Protein AF-A0A534XKY9-F1 (afdb_monomer)

Foldseek 3Di:
DDPVVVVVVVVVVVCVVVPPDPPCQWDDDPQKIKHWDKDWDWDWDDPDPVDIHTQWIKIKIKIKIKGFQAACQDGVNPDGRQWFHTKMKIWIKMKMFICCLVVQPLDQCQADVHQFDDQDPPRDTHGPQVVQCVVPHPPRDSCVRTSNVDDNVVSVVPRMDIDRQWTWMWTHTPPFQKIKIFFWAADDDDDDFPDPPPRPPFDFDCVPDDPVPQDDDGDCRSVGGHTDGDMDMDGDPDPPDDD

Secondary structure (DSSP, 8-state):
--HHHHHHHHHHHHHHHHS-----SEEEETTEEEEEEEEEEEEEEEEETTEEEEEEEEEEEEEEEEEEEEETTEETTTEE-TTEEEEEEEEEEEEEEETHHHH---------TTS--EE-GGG-EE-HHHHHHHHTGGG--GGGGSGGGS-HHHHHHHSEEEEEEEEEEEEEESSSSEEEEEEEE------BTTB-SS--SSPB---SS-GGGS-TTT--HHHHBPPEEEEEEEE----S---

Structure (mmCIF, N/CA/C/O backbone):
data_AF-A0A534XKY9-F1
#
_entry.id   AF-A0A534XKY9-F1
#
loop_
_atom_site.group_PDB
_atom_site.id
_atom_site.type_symbol
_atom_site.label_atom_id
_atom_site.label_alt_id
_atom_site.label_comp_id
_atom_site.label_asym_id
_atom_site.label_entity_id
_atom_site.label_seq_id
_atom_site.pdbx_PDB_ins_code
_atom_site.Cartn_x
_atom_site.Cartn_y
_atom_site.Cartn_z
_atom_site.occupancy
_atom_site.B_iso_or_equiv
_atom_site.auth_seq_id
_atom_site.auth_comp_id
_atom_site.auth_asym_id
_atom_site.auth_atom_id
_atom_site.pdbx_PDB_model_num
ATOM 1 N N . MET A 1 1 ? 45.951 28.833 5.055 1.00 56.47 1 MET A N 1
ATOM 2 C CA . MET A 1 1 ? 45.542 27.537 5.654 1.00 56.47 1 MET A CA 1
ATOM 3 C C . MET A 1 1 ? 46.419 26.448 5.060 1.00 56.47 1 MET A C 1
ATOM 5 O O . MET A 1 1 ? 46.537 26.429 3.845 1.00 56.47 1 MET A O 1
ATOM 9 N N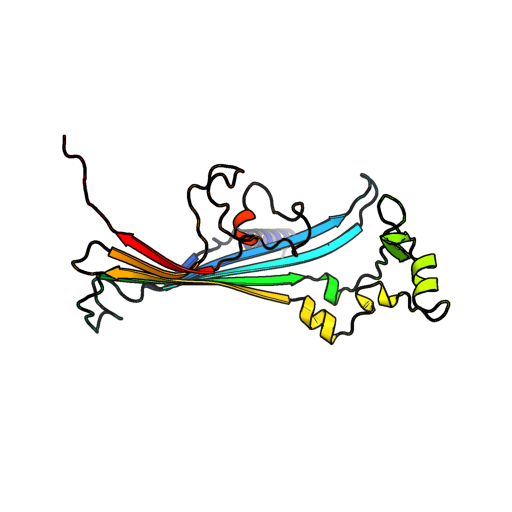 . SER A 1 2 ? 47.069 25.600 5.867 1.00 76.94 2 SER A N 1
ATOM 10 C CA . SER A 1 2 ? 47.914 24.527 5.320 1.00 76.94 2 SER A CA 1
ATOM 11 C C . SER A 1 2 ? 47.059 23.442 4.661 1.00 76.94 2 SER A C 1
ATOM 13 O O . SER A 1 2 ? 45.951 23.153 5.119 1.00 76.94 2 SER A O 1
ATOM 15 N N . GLU A 1 3 ? 47.580 22.829 3.601 1.00 79.69 3 GLU A N 1
ATOM 16 C CA . GLU A 1 3 ? 46.919 21.770 2.825 1.00 79.69 3 GLU A CA 1
ATOM 17 C C . GLU A 1 3 ? 46.420 20.614 3.714 1.00 79.69 3 GLU A C 1
ATOM 19 O O . GLU A 1 3 ? 45.362 20.032 3.486 1.00 79.69 3 GLU A O 1
ATOM 24 N N . HIS A 1 4 ? 47.137 20.347 4.807 1.00 77.94 4 HIS A N 1
ATOM 25 C CA . HIS A 1 4 ? 46.778 19.341 5.801 1.00 77.94 4 HIS A CA 1
ATOM 26 C C . HIS A 1 4 ? 45.493 19.689 6.574 1.00 77.94 4 HIS A C 1
ATOM 28 O O . HIS A 1 4 ? 44.645 18.828 6.798 1.00 77.94 4 HIS A O 1
ATOM 34 N N . ARG A 1 5 ? 45.290 20.969 6.918 1.00 76.38 5 ARG A N 1
ATOM 35 C CA . ARG A 1 5 ? 44.058 21.441 7.572 1.00 76.38 5 ARG A CA 1
ATOM 36 C C . ARG A 1 5 ? 42.861 21.420 6.621 1.00 76.38 5 ARG A C 1
ATOM 38 O O . ARG A 1 5 ? 41.755 21.132 7.062 1.00 76.38 5 ARG A O 1
ATOM 45 N N . ALA A 1 6 ? 43.082 21.676 5.330 1.00 78.38 6 ALA A N 1
ATOM 46 C CA . ALA A 1 6 ? 42.038 21.565 4.311 1.00 78.38 6 ALA A CA 1
ATOM 47 C C . ALA A 1 6 ? 41.597 20.105 4.110 1.00 78.38 6 ALA A C 1
ATOM 49 O O . ALA A 1 6 ? 40.402 19.823 4.116 1.00 78.38 6 ALA A O 1
ATOM 50 N N . LYS A 1 7 ? 42.548 19.162 4.031 1.00 80.38 7 LYS A N 1
ATOM 51 C CA . LYS A 1 7 ? 42.254 17.721 3.938 1.00 80.38 7 LYS A CA 1
ATOM 52 C C . LYS A 1 7 ? 41.496 17.211 5.164 1.00 80.38 7 LYS A C 1
ATOM 54 O O . LYS A 1 7 ? 40.508 16.508 4.999 1.00 80.38 7 LYS A O 1
ATOM 59 N N . LEU A 1 8 ? 41.893 17.617 6.372 1.00 81.31 8 LEU A N 1
ATOM 60 C CA . LEU A 1 8 ? 41.185 17.257 7.609 1.00 81.31 8 LEU A CA 1
ATOM 61 C C . LEU A 1 8 ? 39.772 17.852 7.681 1.00 81.31 8 LEU A C 1
ATOM 63 O O . LEU A 1 8 ? 38.855 17.171 8.130 1.00 81.31 8 LEU A O 1
ATOM 67 N N . ALA A 1 9 ? 39.570 19.084 7.207 1.00 80.94 9 ALA A N 1
ATOM 68 C CA . ALA A 1 9 ? 38.245 19.700 7.150 1.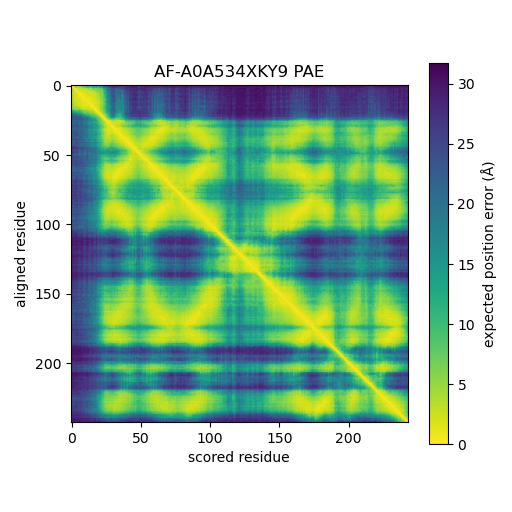00 80.94 9 ALA A CA 1
ATOM 69 C C . ALA A 1 9 ? 37.318 18.986 6.151 1.00 80.94 9 ALA A C 1
ATOM 71 O O . ALA A 1 9 ? 36.155 18.739 6.463 1.00 80.94 9 ALA A O 1
ATOM 72 N N . VAL A 1 10 ? 37.841 18.595 4.984 1.00 83.94 10 VAL A N 1
ATOM 73 C CA . VAL A 1 10 ? 37.102 17.798 3.991 1.00 83.94 10 VAL A CA 1
ATOM 74 C C . VAL A 1 10 ? 36.779 16.411 4.544 1.0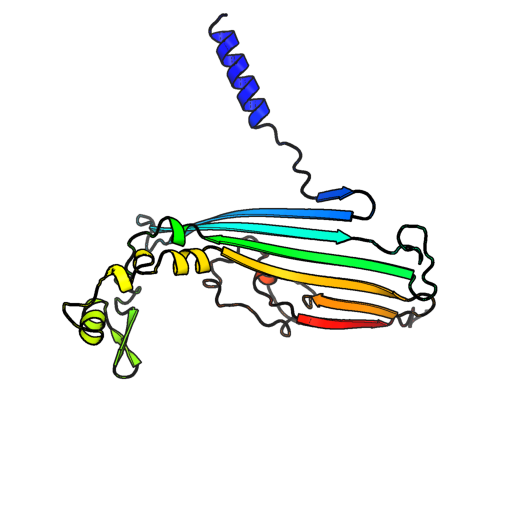0 83.94 10 VAL A C 1
ATOM 76 O O . VAL A 1 10 ? 35.638 15.970 4.440 1.00 83.94 10 VAL A O 1
ATOM 79 N N . LEU A 1 11 ? 37.737 15.748 5.199 1.00 82.31 11 LEU A N 1
ATOM 80 C CA . LEU A 1 11 ? 37.511 14.447 5.831 1.00 82.31 11 LEU A CA 1
ATOM 81 C C . LEU A 1 11 ? 36.456 14.539 6.943 1.00 82.31 11 LEU A C 1
ATOM 83 O O . LEU A 1 11 ? 35.572 13.694 7.022 1.00 82.31 11 LEU A O 1
ATOM 87 N N . GLY A 1 12 ? 36.506 15.594 7.761 1.00 80.69 12 GLY A N 1
ATOM 88 C CA . GLY A 1 12 ? 35.512 15.871 8.798 1.00 80.69 12 GLY A CA 1
ATOM 89 C C . GLY A 1 12 ? 34.118 16.136 8.225 1.00 80.69 12 GLY A C 1
ATOM 90 O O . GLY A 1 12 ? 33.138 15.605 8.741 1.00 80.69 12 GLY A O 1
ATOM 91 N N . ALA A 1 13 ? 34.016 16.887 7.125 1.00 77.31 13 ALA A N 1
ATOM 92 C CA . ALA A 1 13 ? 32.752 17.127 6.430 1.00 77.31 13 ALA A CA 1
ATOM 93 C C . ALA A 1 13 ? 32.181 15.844 5.801 1.00 77.31 13 ALA A C 1
ATOM 95 O O . ALA A 1 13 ? 30.980 15.597 5.898 1.00 77.31 13 ALA A O 1
ATOM 96 N N . ILE A 1 14 ? 33.037 15.000 5.216 1.00 78.56 14 ILE A N 1
ATOM 97 C CA . ILE A 1 14 ? 32.660 13.686 4.677 1.00 78.56 14 ILE A CA 1
ATOM 98 C C . ILE A 1 14 ? 32.181 12.763 5.802 1.00 78.56 14 ILE A C 1
ATOM 100 O O . ILE A 1 14 ? 31.130 12.146 5.670 1.00 78.56 14 ILE A O 1
ATOM 104 N N . LEU A 1 15 ? 32.888 12.712 6.933 1.00 74.31 15 LEU A N 1
ATOM 105 C CA . LEU A 1 15 ? 32.490 11.913 8.096 1.00 74.31 15 LEU A CA 1
ATOM 106 C C . LEU A 1 15 ? 31.184 12.412 8.729 1.00 74.31 15 LEU A C 1
ATOM 108 O O . LEU A 1 15 ? 30.386 11.596 9.168 1.00 74.31 15 LEU A O 1
ATOM 112 N N . LEU A 1 16 ? 30.917 13.721 8.729 1.00 71.94 16 LEU A N 1
ATOM 113 C CA . LEU A 1 16 ? 29.635 14.295 9.163 1.00 71.94 16 LEU A CA 1
ATOM 114 C C . LEU A 1 16 ? 28.489 14.018 8.177 1.00 71.94 16 LEU A C 1
ATOM 116 O O . LEU A 1 16 ? 27.344 13.874 8.603 1.00 71.94 16 LEU A O 1
ATOM 120 N N . ALA A 1 17 ? 28.777 13.934 6.876 1.00 66.44 17 ALA A N 1
ATOM 121 C CA . ALA A 1 17 ? 27.803 13.569 5.846 1.00 66.44 17 ALA A CA 1
ATOM 122 C C . ALA A 1 17 ? 27.509 12.057 5.816 1.00 66.44 17 ALA A C 1
ATOM 124 O O . ALA A 1 17 ? 26.390 11.662 5.497 1.00 66.44 17 ALA A O 1
ATOM 125 N N . LEU A 1 18 ? 28.498 11.230 6.170 1.00 64.25 18 LEU A N 1
ATOM 126 C CA . LEU A 1 18 ? 28.402 9.769 6.268 1.00 64.25 18 LEU A CA 1
ATOM 127 C C . LEU A 1 18 ? 28.018 9.277 7.668 1.00 64.25 18 LEU A C 1
ATOM 129 O O . LEU A 1 18 ? 27.734 8.091 7.834 1.00 64.25 18 LEU A O 1
ATOM 133 N N . ALA A 1 19 ? 28.006 10.155 8.676 1.00 56.44 19 ALA A N 1
ATOM 134 C CA . ALA A 1 19 ? 27.532 9.810 10.004 1.00 56.44 19 ALA A CA 1
ATOM 135 C C . ALA A 1 19 ? 26.083 9.319 9.879 1.00 56.44 19 ALA A C 1
ATOM 137 O O . ALA A 1 19 ? 25.249 10.041 9.319 1.00 56.44 19 ALA A O 1
ATOM 138 N N . PRO A 1 20 ? 25.755 8.113 10.377 1.00 50.28 20 PRO A N 1
ATOM 139 C CA . PRO A 1 20 ? 24.398 7.605 10.321 1.00 50.28 20 PRO A CA 1
ATOM 140 C C . PRO A 1 20 ? 23.507 8.563 11.109 1.00 50.28 20 PRO A C 1
ATOM 142 O O . PRO A 1 20 ? 23.498 8.577 12.340 1.00 50.28 20 PRO A O 1
ATOM 145 N N . ARG A 1 21 ? 22.759 9.410 10.396 1.00 53.94 21 ARG A N 1
ATOM 146 C CA . ARG A 1 21 ? 21.662 10.151 11.006 1.00 53.94 21 ARG A CA 1
ATOM 147 C C . ARG A 1 21 ? 20.703 9.094 11.513 1.00 53.94 21 ARG A C 1
ATOM 149 O O . ARG A 1 21 ? 20.307 8.227 10.738 1.00 53.94 21 ARG A O 1
ATOM 156 N N . ALA A 1 22 ? 20.354 9.153 12.796 1.00 48.75 22 ALA A N 1
ATOM 157 C CA . ALA A 1 22 ? 19.296 8.325 13.347 1.00 48.75 22 ALA A CA 1
ATOM 158 C C . ALA A 1 22 ? 18.038 8.568 12.506 1.00 48.75 22 ALA A C 1
ATOM 160 O O . ALA A 1 22 ? 17.350 9.578 12.670 1.00 48.75 22 ALA A O 1
ATOM 161 N N . ALA A 1 23 ? 17.790 7.685 11.542 1.00 52.66 23 ALA A N 1
ATOM 162 C CA . ALA A 1 23 ? 16.609 7.727 10.716 1.00 52.66 23 ALA A CA 1
ATOM 163 C C . ALA A 1 23 ? 15.452 7.425 11.662 1.00 52.66 23 ALA A C 1
ATOM 165 O O . ALA A 1 23 ? 15.226 6.280 12.050 1.00 52.66 23 ALA A O 1
ATOM 166 N N . ARG A 1 24 ? 14.750 8.470 12.106 1.00 57.28 24 ARG A N 1
ATOM 167 C CA . ARG A 1 24 ? 13.491 8.321 12.833 1.00 57.28 24 ARG A CA 1
ATOM 168 C C . ARG A 1 24 ? 12.447 7.856 11.821 1.00 57.28 24 ARG A C 1
ATOM 170 O O . ARG A 1 24 ? 11.652 8.651 11.337 1.00 57.28 24 ARG A O 1
ATOM 177 N N . ALA A 1 25 ? 12.504 6.571 11.473 1.00 66.44 25 ALA A N 1
ATOM 178 C CA . ALA A 1 25 ? 11.584 5.909 10.545 1.00 66.44 25 ALA A CA 1
ATOM 179 C C . ALA A 1 25 ? 10.121 5.989 11.022 1.00 66.44 25 ALA A C 1
ATOM 181 O O . ALA A 1 25 ? 9.195 5.875 10.224 1.00 66.44 25 ALA A O 1
ATOM 182 N N . THR A 1 26 ? 9.933 6.260 12.317 1.00 80.06 26 THR A N 1
ATOM 183 C CA . THR A 1 26 ? 8.644 6.511 12.950 1.00 80.06 26 THR A CA 1
ATOM 184 C C . THR A 1 26 ? 8.701 7.826 13.720 1.00 80.06 26 THR A C 1
ATOM 186 O O . THR A 1 26 ? 9.516 7.999 14.630 1.00 80.06 26 THR A O 1
ATOM 189 N N . GLN A 1 27 ? 7.816 8.754 13.370 1.00 86.25 27 GLN A N 1
ATOM 190 C CA . GLN A 1 27 ? 7.614 10.021 14.059 1.00 86.25 27 GLN A CA 1
ATOM 191 C C . GLN A 1 27 ? 6.301 9.954 14.835 1.00 86.25 27 GLN A C 1
ATOM 193 O O . GLN A 1 27 ? 5.249 9.678 14.265 1.00 86.25 27 GLN A O 1
ATOM 198 N N . LYS A 1 28 ? 6.357 10.191 16.147 1.00 88.44 28 LYS A N 1
ATOM 199 C CA . LYS A 1 28 ? 5.185 10.168 17.025 1.00 88.44 28 LYS A CA 1
ATOM 200 C C . LYS A 1 28 ? 4.903 11.569 17.556 1.00 88.44 28 LYS A C 1
ATOM 202 O O . LYS A 1 28 ? 5.778 12.197 18.148 1.00 88.44 28 LYS A O 1
ATOM 207 N N . PHE A 1 29 ? 3.671 12.023 17.372 1.00 89.88 29 PHE A N 1
ATOM 208 C CA . PHE A 1 29 ? 3.150 13.325 17.771 1.00 89.88 29 PHE A CA 1
ATOM 209 C C . PHE A 1 29 ? 1.900 13.111 18.634 1.00 89.88 29 PHE A C 1
ATOM 211 O O . PHE A 1 29 ? 0.766 13.214 18.168 1.00 89.88 29 PHE A O 1
ATOM 218 N N . GLY A 1 30 ? 2.104 12.742 19.901 1.00 87.56 30 GLY A N 1
ATOM 219 C CA . GLY A 1 30 ? 1.007 12.409 20.813 1.00 87.56 30 GLY A CA 1
ATOM 220 C C . GLY A 1 30 ? 0.203 11.191 20.322 1.00 87.56 30 GLY A C 1
ATOM 221 O O . GLY A 1 30 ? 0.790 10.108 20.238 1.00 87.56 30 GLY A O 1
ATOM 222 N N . PRO A 1 31 ? -1.105 11.337 20.015 1.00 90.88 31 PRO A N 1
ATOM 223 C CA . PRO A 1 31 ? -1.952 10.243 19.531 1.00 90.88 31 PRO A CA 1
ATOM 224 C C . PRO A 1 31 ? -1.721 9.893 18.054 1.00 90.88 31 PRO A C 1
ATOM 226 O O . PRO A 1 31 ? -2.281 8.912 17.574 1.00 90.88 31 PRO A O 1
ATOM 229 N N . ILE A 1 32 ? -0.948 10.702 17.323 1.00 93.44 32 ILE A N 1
ATOM 230 C CA . ILE A 1 32 ? -0.640 10.480 15.911 1.00 93.44 32 ILE A CA 1
ATOM 231 C C . ILE A 1 32 ? 0.752 9.867 15.786 1.00 93.44 32 ILE A C 1
ATOM 233 O O . ILE A 1 32 ? 1.712 10.337 16.398 1.00 93.44 32 ILE A O 1
ATOM 237 N N . GLN A 1 33 ? 0.879 8.853 14.945 1.00 94.56 33 GLN A N 1
ATOM 238 C CA . GLN A 1 33 ? 2.144 8.273 14.536 1.00 94.56 33 GLN A CA 1
ATOM 239 C C . GLN A 1 33 ? 2.205 8.216 13.008 1.00 94.56 33 GLN A C 1
ATOM 241 O O . GLN A 1 33 ? 1.292 7.727 12.353 1.00 94.56 33 GLN A O 1
ATOM 246 N N . LEU A 1 34 ? 3.299 8.725 12.453 1.00 93.69 34 LEU A N 1
ATOM 247 C CA . LEU A 1 34 ? 3.614 8.684 11.034 1.00 93.69 34 LEU A CA 1
ATOM 248 C C . LEU A 1 34 ? 4.865 7.830 10.849 1.00 93.69 34 LEU A C 1
ATOM 250 O O . LEU A 1 34 ? 5.912 8.125 11.429 1.00 93.69 34 LEU A O 1
ATOM 254 N N . SER A 1 35 ? 4.773 6.781 10.049 1.00 92.12 35 SER A N 1
ATOM 255 C CA . SER A 1 35 ? 5.903 5.927 9.699 1.00 92.12 35 SER A CA 1
ATOM 256 C C . SER A 1 35 ? 5.912 5.626 8.211 1.00 92.12 35 SER A C 1
ATOM 258 O O . SER A 1 35 ? 4.960 5.913 7.484 1.00 92.12 35 SER A O 1
ATOM 260 N N . GLY A 1 36 ? 7.017 5.075 7.733 1.00 88.94 36 GLY A N 1
ATOM 261 C CA . GLY A 1 36 ? 7.133 4.725 6.332 1.00 88.94 36 GLY A CA 1
ATOM 262 C C . GLY A 1 36 ? 8.525 4.274 5.947 1.00 88.94 36 GLY A C 1
ATOM 263 O O . GLY A 1 36 ? 9.448 4.254 6.764 1.00 88.94 36 GLY A O 1
ATOM 264 N N . ASN A 1 37 ? 8.670 3.931 4.675 1.00 87.50 37 ASN A N 1
ATOM 265 C CA . ASN A 1 37 ? 9.961 3.685 4.061 1.00 87.50 37 ASN A CA 1
ATOM 266 C C . ASN A 1 37 ? 9.973 4.200 2.619 1.00 87.50 37 ASN A C 1
ATOM 268 O O . ASN A 1 37 ? 8.932 4.412 1.996 1.00 87.50 37 ASN A O 1
ATOM 272 N N . LEU A 1 38 ? 11.182 4.415 2.114 1.00 87.94 38 LEU A N 1
ATOM 273 C CA . LEU A 1 38 ? 11.441 4.662 0.707 1.00 87.94 38 LEU A CA 1
ATOM 274 C C . LEU A 1 38 ? 12.402 3.577 0.240 1.00 87.94 38 LEU A C 1
ATOM 276 O O . LEU A 1 38 ? 13.460 3.384 0.839 1.00 87.94 38 LEU A O 1
ATOM 280 N N . GLN A 1 39 ? 12.020 2.865 -0.806 1.00 84.62 39 GLN A N 1
ATOM 281 C CA . GLN A 1 39 ? 12.816 1.817 -1.421 1.00 84.62 39 GLN A CA 1
ATOM 282 C C . GLN A 1 39 ? 13.137 2.227 -2.851 1.00 84.62 39 GLN A C 1
ATOM 284 O O . GLN A 1 39 ? 12.283 2.767 -3.552 1.00 84.62 39 GLN A O 1
ATOM 289 N N . THR A 1 40 ? 14.366 1.967 -3.283 1.00 85.19 40 THR A N 1
ATOM 290 C CA . THR A 1 40 ? 14.784 2.150 -4.671 1.00 85.19 40 THR A CA 1
ATOM 291 C C . THR A 1 40 ? 15.392 0.848 -5.167 1.00 85.19 40 THR A C 1
ATOM 293 O O . THR A 1 40 ? 16.211 0.236 -4.479 1.00 85.19 40 THR A O 1
ATOM 296 N N . ALA A 1 41 ? 14.963 0.404 -6.339 1.00 83.06 41 ALA A N 1
ATOM 297 C CA . ALA A 1 41 ? 15.405 -0.830 -6.961 1.00 83.06 41 ALA A CA 1
ATOM 298 C C . ALA A 1 41 ? 15.877 -0.531 -8.381 1.00 83.06 41 ALA A C 1
ATOM 300 O O . ALA A 1 41 ? 15.183 0.129 -9.149 1.00 83.06 41 ALA A O 1
ATOM 301 N N . ASN A 1 42 ? 17.061 -1.028 -8.736 1.00 83.12 42 ASN A N 1
ATOM 302 C CA . ASN A 1 42 ? 17.531 -1.046 -10.116 1.00 83.12 42 ASN A CA 1
ATOM 303 C C . ASN A 1 42 ? 17.347 -2.457 -10.652 1.00 83.12 42 ASN A C 1
ATOM 305 O O . ASN A 1 42 ? 17.903 -3.403 -10.099 1.00 83.12 42 ASN A O 1
ATOM 309 N N . ILE A 1 43 ? 16.562 -2.583 -11.713 1.00 77.62 43 ILE A N 1
ATOM 310 C CA . ILE A 1 43 ? 16.246 -3.865 -12.324 1.00 77.62 43 ILE A CA 1
ATOM 311 C C . ILE A 1 43 ? 17.078 -3.989 -13.592 1.00 77.62 43 ILE A C 1
ATOM 313 O O . ILE A 1 43 ? 17.000 -3.151 -14.493 1.00 77.62 43 ILE A O 1
ATOM 317 N N . VAL A 1 44 ? 17.881 -5.046 -13.642 1.00 76.00 44 VAL A N 1
ATOM 318 C CA . VAL A 1 44 ? 18.740 -5.391 -14.772 1.00 76.00 44 VAL A CA 1
ATOM 319 C C . VAL A 1 44 ? 18.411 -6.822 -15.180 1.00 76.00 44 VAL A C 1
ATOM 321 O O . VAL A 1 44 ? 18.337 -7.710 -14.333 1.00 76.00 44 VAL A O 1
ATOM 324 N N . ARG A 1 45 ? 18.194 -7.049 -16.472 1.00 74.19 45 ARG A N 1
ATOM 325 C CA . ARG A 1 45 ? 18.039 -8.370 -17.079 1.00 74.19 45 ARG A CA 1
ATOM 326 C C . ARG A 1 45 ? 19.366 -8.806 -17.674 1.00 74.19 45 ARG A C 1
ATOM 328 O O . ARG A 1 45 ? 20.094 -7.997 -18.229 1.00 74.19 45 ARG A O 1
ATOM 335 N N . THR A 1 46 ? 19.673 -10.087 -17.579 1.00 68.69 46 THR A N 1
ATOM 336 C CA . THR A 1 46 ? 20.908 -10.648 -18.118 1.00 68.69 46 THR A CA 1
ATOM 337 C C . THR A 1 46 ? 20.624 -12.058 -18.637 1.00 68.69 46 THR A C 1
ATOM 339 O O . THR A 1 46 ? 20.062 -12.860 -17.887 1.00 68.69 46 THR A O 1
ATOM 342 N N . PRO A 1 47 ? 20.907 -12.365 -19.917 1.00 65.75 47 PRO A N 1
ATOM 343 C CA . PRO A 1 47 ? 20.859 -13.740 -20.401 1.00 65.75 47 PRO A CA 1
ATOM 344 C C . PRO A 1 47 ? 22.118 -14.540 -20.018 1.00 65.75 47 PRO A C 1
ATOM 346 O O . PRO A 1 47 ? 22.032 -15.760 -19.898 1.00 65.75 47 PRO A O 1
ATOM 349 N N . ASP A 1 48 ? 23.262 -13.881 -19.789 1.00 71.31 48 ASP A N 1
ATOM 350 C CA . ASP A 1 48 ? 24.519 -14.500 -19.352 1.00 71.31 48 ASP A CA 1
ATOM 351 C C . ASP A 1 48 ? 25.409 -13.527 -18.552 1.00 71.31 48 ASP A C 1
ATOM 353 O O . ASP A 1 48 ? 25.243 -12.313 -18.613 1.00 71.31 48 ASP A O 1
ATOM 357 N N . GLN A 1 49 ? 26.416 -14.046 -17.843 1.00 73.25 49 GLN A N 1
ATOM 358 C CA . GLN A 1 49 ? 27.283 -13.272 -16.939 1.00 73.25 49 GLN A CA 1
ATOM 359 C C . GLN A 1 49 ? 27.977 -12.048 -17.575 1.00 73.25 49 GLN A C 1
ATOM 361 O O . GLN A 1 49 ? 28.420 -11.161 -16.841 1.00 73.25 49 GLN A O 1
ATOM 366 N N . ASN A 1 50 ? 28.090 -11.982 -18.902 1.00 75.62 50 ASN A N 1
ATOM 367 C CA . ASN A 1 50 ? 28.763 -10.903 -19.623 1.00 75.62 50 ASN A CA 1
ATOM 368 C C . ASN A 1 50 ? 27.789 -9.904 -20.261 1.00 75.62 50 ASN A C 1
ATOM 370 O O . ASN A 1 50 ? 28.221 -8.851 -20.732 1.00 75.62 50 ASN A O 1
ATOM 374 N N . THR A 1 51 ? 26.493 -10.205 -20.285 1.00 67.00 51 THR A N 1
ATOM 375 C CA . THR A 1 51 ? 25.475 -9.380 -20.934 1.00 67.00 51 THR A CA 1
ATOM 376 C C . THR A 1 51 ? 24.471 -8.873 -19.906 1.00 67.00 51 THR A C 1
ATOM 378 O O . THR A 1 51 ? 23.780 -9.637 -19.243 1.00 67.00 51 THR A O 1
ATOM 381 N N . TYR A 1 52 ? 24.373 -7.551 -19.772 1.00 67.75 52 TYR A N 1
ATOM 382 C CA . TYR A 1 52 ? 23.451 -6.896 -18.847 1.00 67.75 52 TYR A CA 1
ATOM 383 C C . TYR A 1 52 ? 22.634 -5.852 -19.594 1.00 67.75 52 TYR A C 1
ATOM 385 O O . TYR A 1 52 ? 23.164 -5.050 -20.360 1.00 67.75 52 TYR A O 1
ATOM 393 N N . GLU A 1 53 ? 21.340 -5.840 -19.330 1.00 70.06 53 GLU A N 1
ATOM 394 C CA . GLU A 1 53 ? 20.370 -4.923 -19.897 1.00 70.06 53 GLU A CA 1
ATOM 395 C C . GLU A 1 53 ? 19.628 -4.240 -18.757 1.00 70.06 53 GLU A C 1
ATOM 397 O O . GLU A 1 53 ? 18.903 -4.866 -17.986 1.00 70.06 53 GLU A O 1
ATOM 402 N N . TYR A 1 54 ? 19.813 -2.934 -18.630 1.00 75.06 54 TYR A N 1
ATOM 403 C CA . TYR A 1 54 ? 19.066 -2.156 -17.657 1.00 75.06 54 TYR A CA 1
ATOM 404 C C . TYR A 1 54 ? 17.602 -2.034 -18.088 1.00 75.06 54 TYR A C 1
ATOM 406 O O . TYR A 1 54 ? 17.322 -1.540 -19.178 1.00 75.06 54 TYR A O 1
ATOM 414 N N . ILE A 1 55 ? 16.675 -2.450 -17.226 1.00 74.25 55 ILE A N 1
ATOM 415 C CA . ILE A 1 55 ? 15.236 -2.378 -17.491 1.00 74.25 55 ILE A CA 1
ATOM 416 C C . ILE A 1 55 ? 14.679 -1.062 -16.952 1.00 74.25 55 ILE A C 1
ATOM 418 O O . ILE A 1 55 ? 14.108 -0.272 -17.703 1.00 74.25 55 ILE A O 1
ATOM 422 N N . MET A 1 56 ? 14.810 -0.838 -15.641 1.00 78.25 56 MET A N 1
ATOM 423 C CA . MET A 1 56 ? 14.198 0.307 -14.966 1.00 78.25 56 MET A CA 1
ATOM 424 C C . MET A 1 56 ? 14.813 0.587 -13.592 1.00 78.25 56 MET A C 1
ATOM 426 O O . MET A 1 56 ? 15.390 -0.298 -12.958 1.00 78.25 56 MET A O 1
ATOM 430 N N . ASN A 1 57 ? 14.621 1.813 -13.103 1.00 87.00 57 ASN A N 1
ATOM 431 C CA . ASN A 1 57 ? 14.738 2.154 -11.689 1.00 87.00 57 ASN A CA 1
ATOM 432 C C . ASN A 1 57 ? 13.325 2.379 -11.148 1.00 87.00 57 ASN A C 1
ATOM 434 O O . ASN A 1 57 ? 12.597 3.242 -11.642 1.00 87.00 57 ASN A O 1
ATOM 438 N N . ARG A 1 58 ? 12.953 1.589 -10.144 1.00 85.00 58 ARG A N 1
ATOM 439 C CA . ARG A 1 58 ? 11.673 1.685 -9.450 1.00 85.00 58 ARG A CA 1
ATOM 440 C C . ARG A 1 58 ? 11.890 2.300 -8.082 1.00 85.00 58 ARG A C 1
ATOM 442 O O . ARG A 1 58 ? 12.770 1.873 -7.339 1.00 85.00 58 ARG A O 1
ATOM 449 N N . ASN A 1 59 ? 11.057 3.269 -7.735 1.00 89.00 59 ASN A N 1
ATOM 450 C CA . ASN A 1 59 ? 11.029 3.872 -6.410 1.00 89.00 59 ASN A CA 1
ATOM 451 C C . ASN A 1 59 ? 9.670 3.609 -5.777 1.00 89.00 59 ASN A C 1
ATOM 453 O O . ASN A 1 59 ? 8.643 3.899 -6.383 1.00 89.00 59 ASN A O 1
ATOM 457 N N . ILE A 1 60 ? 9.666 3.067 -4.565 1.00 86.81 60 ILE A N 1
ATOM 458 C CA . ILE A 1 60 ? 8.456 2.731 -3.818 1.00 86.81 60 ILE A CA 1
ATOM 459 C C . ILE A 1 60 ? 8.481 3.506 -2.510 1.00 86.81 60 ILE A C 1
ATOM 461 O O . ILE A 1 60 ? 9.406 3.367 -1.713 1.00 86.81 60 ILE A O 1
ATOM 465 N N . ALA A 1 61 ? 7.453 4.310 -2.284 1.00 91.06 61 ALA A N 1
ATOM 466 C CA . ALA A 1 61 ? 7.218 5.005 -1.034 1.00 91.06 61 ALA A CA 1
ATOM 467 C C . ALA A 1 61 ? 6.050 4.345 -0.302 1.00 91.06 61 ALA A C 1
ATOM 469 O O . ALA A 1 61 ? 4.938 4.283 -0.828 1.00 91.06 61 ALA A O 1
ATOM 470 N N . HIS A 1 62 ? 6.287 3.904 0.928 1.00 90.75 62 HIS A N 1
ATOM 471 C CA . HIS A 1 62 ? 5.231 3.500 1.847 1.00 90.75 62 HIS A CA 1
ATOM 472 C C . HIS A 1 62 ? 5.058 4.564 2.916 1.00 90.75 62 HIS A C 1
ATOM 474 O O . HIS A 1 62 ? 6.028 4.974 3.553 1.00 90.75 62 HIS A O 1
ATOM 480 N N . ILE A 1 63 ? 3.815 4.976 3.139 1.00 93.75 63 ILE A N 1
ATOM 481 C CA . ILE A 1 63 ? 3.448 5.921 4.190 1.00 93.75 63 ILE A CA 1
ATOM 482 C C . ILE A 1 63 ? 2.336 5.293 5.016 1.00 93.75 63 ILE A C 1
ATOM 484 O O . ILE A 1 63 ? 1.339 4.823 4.471 1.00 93.75 63 ILE A O 1
ATOM 488 N N . GLN A 1 64 ? 2.501 5.303 6.330 1.00 94.62 64 GLN A N 1
ATOM 489 C CA . GLN A 1 64 ? 1.522 4.820 7.285 1.00 94.62 64 GLN A CA 1
ATOM 490 C C . GLN A 1 64 ? 1.228 5.900 8.320 1.00 94.62 64 GLN A C 1
ATOM 492 O O . GLN A 1 64 ? 2.131 6.435 8.960 1.00 94.62 64 GLN A O 1
ATOM 497 N N . LEU A 1 65 ? -0.055 6.193 8.484 1.00 96.38 65 LEU A N 1
ATOM 498 C CA . LEU A 1 65 ? -0.600 7.049 9.519 1.00 96.38 65 LEU A CA 1
ATOM 499 C C . LEU A 1 65 ? -1.409 6.188 10.484 1.00 96.38 65 LEU A C 1
ATOM 501 O O . LEU A 1 65 ? -2.372 5.533 10.092 1.00 96.38 65 LEU A O 1
ATOM 505 N N . ASP A 1 66 ? -1.038 6.256 11.748 1.00 96.00 66 ASP A N 1
ATOM 506 C CA . ASP A 1 66 ? -1.766 5.690 12.868 1.00 96.00 66 ASP A CA 1
ATOM 507 C C . ASP A 1 66 ? -2.290 6.830 13.738 1.00 96.00 66 ASP A C 1
ATOM 509 O O . ASP A 1 66 ? -1.538 7.737 14.099 1.00 96.00 66 ASP A O 1
ATOM 513 N N . TYR A 1 67 ? -3.574 6.796 14.079 1.00 95.56 67 TYR A N 1
ATOM 514 C CA . TYR A 1 67 ? -4.196 7.827 14.896 1.00 95.56 67 TYR A CA 1
ATOM 515 C C . TYR A 1 67 ? -5.123 7.230 15.957 1.00 95.56 67 TYR A C 1
ATOM 517 O O . TYR A 1 67 ? -6.235 6.784 15.671 1.00 95.56 67 TYR A O 1
ATOM 525 N N . ASP A 1 68 ? -4.677 7.282 17.210 1.00 94.25 68 ASP A N 1
ATOM 526 C CA . ASP A 1 68 ? -5.451 6.879 18.384 1.00 94.25 68 ASP A CA 1
ATOM 527 C C . ASP A 1 68 ? -6.380 8.031 18.819 1.00 94.25 68 ASP A C 1
ATOM 529 O O . ASP A 1 68 ? -6.155 8.702 19.831 1.00 94.25 68 ASP A O 1
ATOM 533 N N . TRP A 1 69 ? -7.399 8.306 18.004 1.00 92.00 69 TRP A N 1
ATOM 534 C CA . TRP A 1 69 ? -8.311 9.450 18.151 1.00 92.00 69 TRP A CA 1
ATOM 535 C C . TRP A 1 69 ? -9.282 9.366 19.338 1.00 92.00 69 TRP A C 1
ATOM 537 O O . TRP A 1 69 ? -9.768 10.402 19.804 1.00 92.00 69 TRP A O 1
ATOM 547 N N . LEU A 1 70 ? -9.536 8.159 19.853 1.00 92.31 70 LEU A N 1
ATOM 548 C CA . LEU A 1 70 ? -10.402 7.913 21.002 1.00 92.31 70 LEU A CA 1
ATOM 549 C C . LEU A 1 70 ? -9.715 6.969 21.989 1.00 92.31 70 LEU A C 1
ATOM 551 O O . LEU A 1 70 ? -9.411 5.824 21.650 1.00 92.31 70 LEU A O 1
ATOM 555 N N . GLN A 1 71 ? -9.519 7.426 23.224 1.00 90.12 71 GLN A N 1
ATOM 556 C CA . GLN A 1 71 ? -8.878 6.642 24.281 1.00 90.12 71 GLN A CA 1
ATOM 557 C C . GLN A 1 71 ? -9.681 6.753 25.575 1.00 90.12 71 GLN A C 1
ATOM 559 O O . GLN A 1 71 ? -10.089 7.846 25.968 1.00 90.12 71 GLN A O 1
ATOM 564 N N . SER A 1 72 ? -9.917 5.620 26.235 1.00 87.19 72 SER A N 1
ATOM 565 C CA . SER A 1 72 ? -10.694 5.537 27.480 1.00 87.19 72 SER A CA 1
ATOM 566 C C . SER A 1 72 ? -12.105 6.142 27.369 1.00 87.19 72 SER A C 1
ATOM 568 O O . SER A 1 72 ? -12.631 6.699 28.333 1.00 87.19 72 SER A O 1
ATOM 570 N N . GLY A 1 73 ? -12.710 6.063 26.181 1.00 84.94 73 GLY A N 1
ATOM 571 C CA . GLY A 1 73 ? -13.987 6.672 25.798 1.00 84.94 73 GLY A CA 1
ATOM 572 C C . GLY A 1 73 ? -13.947 8.166 25.529 1.00 84.94 73 GLY A C 1
ATOM 573 O O . GLY A 1 73 ? -14.971 8.735 25.180 1.00 84.94 73 GLY A O 1
ATOM 574 N N . LYS A 1 74 ? -12.788 8.820 25.626 1.00 87.25 74 LYS A N 1
ATOM 575 C CA . LYS A 1 74 ? -12.679 10.264 25.418 1.00 87.25 74 LYS A CA 1
ATOM 576 C C . LYS A 1 74 ? -12.145 10.593 24.035 1.00 87.25 74 LYS A C 1
ATOM 578 O O . LYS A 1 74 ? -11.046 10.188 23.658 1.00 87.25 74 LYS A O 1
ATOM 583 N N . PHE A 1 75 ? -12.902 11.397 23.301 1.00 86.50 75 PHE A N 1
ATOM 584 C CA . PHE A 1 75 ? -12.507 11.975 22.022 1.00 86.50 75 PHE A CA 1
ATOM 585 C C . PHE A 1 75 ? -11.859 13.334 22.267 1.00 86.50 75 PHE A C 1
ATOM 587 O O . PHE A 1 75 ? -12.444 14.198 22.931 1.00 86.50 75 PHE A O 1
ATOM 594 N N . TYR A 1 76 ? -10.626 13.509 21.779 1.00 84.38 76 TYR A N 1
ATOM 595 C CA . TYR A 1 76 ? -9.800 14.702 22.030 1.00 84.38 76 TYR A CA 1
ATOM 596 C C . TYR A 1 76 ? -9.714 15.108 23.514 1.00 84.38 76 TYR A C 1
ATOM 598 O O . TYR A 1 76 ? -9.594 16.291 23.834 1.00 84.38 76 TYR A O 1
ATOM 606 N N . ASN A 1 77 ? -9.810 14.143 24.436 1.00 81.94 77 ASN A N 1
ATOM 607 C CA . ASN A 1 77 ? -9.883 14.376 25.884 1.00 81.94 77 ASN A CA 1
ATOM 608 C C . ASN A 1 77 ? -11.032 15.298 26.345 1.00 81.94 77 ASN A C 1
ATOM 610 O O . ASN A 1 77 ? -11.000 15.781 27.476 1.00 81.94 77 ASN A O 1
ATOM 614 N N . LYS A 1 78 ? -12.043 15.545 25.501 1.00 87.06 78 LYS A N 1
ATOM 615 C CA . LYS A 1 78 ? -13.139 16.491 25.774 1.00 87.06 78 LYS A CA 1
ATOM 616 C C . LYS A 1 78 ? -14.518 15.848 25.746 1.00 87.06 78 LYS A C 1
ATOM 618 O O . LYS A 1 78 ? -15.327 16.142 26.616 1.00 87.06 78 LYS A O 1
ATOM 623 N N . TYR A 1 79 ? -14.784 14.995 24.763 1.00 88.81 79 TYR A N 1
ATOM 624 C CA . TYR A 1 79 ? -16.111 14.413 24.564 1.00 88.81 79 TYR A CA 1
ATOM 625 C C . TYR A 1 79 ? -16.106 12.956 25.003 1.00 88.81 79 TYR A C 1
ATOM 627 O O . TYR A 1 79 ? -15.278 12.187 24.524 1.00 88.81 79 TYR A O 1
ATOM 635 N N . ASP A 1 80 ? -17.004 12.587 25.912 1.00 91.38 80 ASP A N 1
ATOM 636 C CA . ASP A 1 80 ? -17.150 11.206 26.370 1.00 91.38 80 ASP A CA 1
ATOM 637 C C 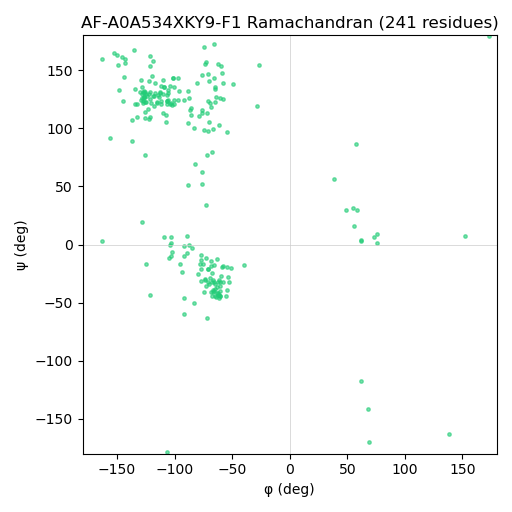. ASP A 1 80 ? -18.110 10.441 25.453 1.00 91.38 80 ASP A C 1
ATOM 639 O O . ASP A 1 80 ? -19.234 10.879 25.200 1.00 91.38 80 ASP A O 1
ATOM 643 N N . ILE A 1 81 ? -17.651 9.309 24.930 1.00 90.69 81 ILE A N 1
ATOM 644 C CA . ILE A 1 81 ? -18.422 8.389 24.102 1.00 90.69 81 ILE A CA 1
ATOM 645 C C . ILE A 1 81 ? -18.705 7.148 24.954 1.00 90.69 81 ILE A C 1
ATOM 647 O O . ILE A 1 81 ? -17.816 6.318 25.163 1.00 90.69 81 ILE A O 1
ATOM 651 N N . PRO A 1 82 ? -19.945 6.973 25.438 1.00 87.62 82 PRO A N 1
ATOM 652 C CA . PRO A 1 82 ? -20.229 6.010 26.498 1.00 87.62 82 PRO A CA 1
ATOM 653 C C . PRO A 1 82 ? -20.127 4.547 26.047 1.00 87.62 82 PRO A C 1
ATOM 655 O O . PRO A 1 82 ? -19.931 3.665 26.876 1.00 87.62 82 PRO A O 1
ATOM 658 N N . PHE A 1 83 ? -20.235 4.267 24.746 1.00 90.69 83 PHE A N 1
ATOM 659 C CA . PHE A 1 83 ? -20.275 2.904 24.203 1.00 90.69 83 PHE A CA 1
ATOM 660 C C . PHE A 1 83 ? -18.955 2.433 23.573 1.00 90.69 83 PHE A C 1
ATOM 662 O O . PHE A 1 83 ? -18.841 1.261 23.219 1.00 90.69 83 PHE A O 1
ATOM 669 N N . ILE A 1 84 ? -17.947 3.302 23.447 1.00 92.06 84 ILE A N 1
ATOM 670 C CA . ILE A 1 84 ? -16.635 2.944 22.891 1.00 92.06 84 ILE A CA 1
ATOM 671 C C . ILE A 1 84 ? -15.573 3.128 23.977 1.00 92.06 84 ILE A C 1
ATOM 673 O O . ILE A 1 84 ? -15.519 4.163 24.633 1.00 92.06 84 ILE A O 1
ATOM 677 N N . ASP A 1 85 ? -14.733 2.118 24.179 1.00 93.06 85 ASP A N 1
ATOM 678 C CA . ASP A 1 85 ? -13.582 2.169 25.086 1.00 93.06 85 ASP A CA 1
ATOM 679 C C . ASP A 1 85 ? -12.381 2.822 24.391 1.00 93.06 85 ASP A C 1
ATOM 681 O O . ASP A 1 85 ? -11.796 3.789 24.877 1.00 93.06 85 ASP A O 1
ATOM 685 N N . SER A 1 86 ? -12.048 2.355 23.191 1.00 93.56 86 SER A N 1
ATOM 686 C CA . SER A 1 86 ? -10.986 2.941 22.381 1.00 93.56 86 SER A CA 1
ATOM 687 C C . SER A 1 86 ? -11.273 2.792 20.899 1.00 93.56 86 SER A C 1
ATOM 689 O O . SER A 1 86 ? -11.999 1.894 20.462 1.00 93.56 86 SER A O 1
ATOM 691 N N . SER A 1 87 ? -10.699 3.691 20.110 1.00 94.81 87 SER A N 1
ATOM 692 C CA . SER A 1 87 ? -10.669 3.533 18.669 1.00 94.81 87 SER A CA 1
ATOM 693 C C . SER A 1 87 ? -9.367 4.064 18.090 1.00 94.81 87 SER A C 1
ATOM 695 O O . SER A 1 87 ? -8.817 5.058 18.569 1.00 94.81 87 SER A O 1
ATOM 697 N N . ARG A 1 88 ? -8.883 3.384 17.053 1.00 95.62 88 ARG A N 1
ATOM 698 C CA . ARG A 1 88 ? -7.673 3.722 16.309 1.00 95.62 88 ARG A CA 1
ATOM 699 C C . ARG A 1 88 ? -7.979 3.723 14.825 1.00 95.62 88 ARG A C 1
ATOM 701 O O . ARG A 1 88 ? -8.537 2.757 14.314 1.00 95.62 88 ARG A O 1
ATOM 708 N N . LEU A 1 89 ? -7.566 4.776 14.138 1.00 95.69 89 LEU A N 1
ATOM 709 C CA . LEU A 1 89 ? -7.583 4.866 12.686 1.00 95.69 89 LEU A CA 1
ATOM 710 C C . LEU A 1 89 ? -6.202 4.492 12.139 1.00 95.69 89 LEU A C 1
ATOM 712 O O . LEU A 1 89 ? -5.195 5.014 12.613 1.00 95.69 89 LEU A O 1
ATOM 716 N N . LEU A 1 90 ? -6.163 3.627 11.129 1.00 96.06 90 LEU A N 1
ATOM 717 C CA . LEU A 1 90 ? -4.959 3.315 10.365 1.00 96.06 90 LEU A CA 1
ATOM 718 C C . LEU A 1 90 ? -5.188 3.635 8.891 1.00 96.06 90 LEU A C 1
ATOM 720 O O . LEU A 1 90 ? -6.181 3.207 8.301 1.00 96.06 90 LEU A O 1
ATOM 724 N N . ILE A 1 91 ? -4.241 4.354 8.293 1.00 96.75 91 ILE A N 1
ATOM 725 C CA . ILE A 1 91 ? -4.166 4.612 6.855 1.00 96.75 91 ILE A CA 1
ATOM 726 C C . ILE A 1 91 ? -2.778 4.208 6.368 1.00 96.75 91 ILE A C 1
ATOM 728 O O . ILE A 1 91 ? -1.773 4.687 6.882 1.00 96.75 91 ILE A O 1
ATOM 732 N N . LYS A 1 92 ? -2.717 3.364 5.344 1.00 94.62 92 LYS A N 1
ATOM 733 C CA . LYS A 1 92 ? -1.489 2.931 4.681 1.00 94.62 92 LYS A CA 1
ATOM 734 C C . LYS A 1 92 ? -1.599 3.215 3.195 1.00 94.62 92 LYS A C 1
ATOM 736 O O . LYS A 1 92 ? -2.505 2.730 2.515 1.00 94.62 92 LYS A O 1
ATOM 741 N N . TRP A 1 93 ? -0.651 3.979 2.690 1.00 94.69 93 TRP A N 1
ATOM 742 C CA . TRP A 1 93 ? -0.549 4.373 1.298 1.00 94.69 93 TRP A CA 1
ATOM 743 C C . TRP A 1 93 ? 0.764 3.873 0.702 1.00 94.69 93 TRP A C 1
ATOM 745 O O . TRP A 1 93 ? 1.791 3.821 1.383 1.00 94.69 93 TRP A O 1
ATOM 755 N N . ARG A 1 94 ? 0.710 3.505 -0.577 1.00 91.00 94 ARG A N 1
ATOM 756 C CA . ARG A 1 94 ? 1.871 3.141 -1.384 1.00 91.00 94 ARG A CA 1
ATOM 757 C C . ARG A 1 94 ? 1.876 3.970 -2.660 1.00 91.00 94 ARG A C 1
ATOM 759 O O . ARG A 1 94 ? 0.900 3.936 -3.406 1.00 91.00 94 ARG A O 1
ATOM 766 N N . GLY A 1 95 ? 2.983 4.649 -2.916 1.00 91.00 95 GLY A N 1
ATOM 767 C CA . GLY A 1 95 ? 3.279 5.279 -4.196 1.00 91.00 95 GLY A CA 1
ATOM 768 C C . GLY A 1 95 ? 4.440 4.566 -4.868 1.00 91.00 95 GLY A C 1
ATOM 769 O O . GLY A 1 95 ? 5.431 4.252 -4.213 1.00 91.00 95 GLY A O 1
ATOM 770 N N . VAL A 1 96 ? 4.325 4.318 -6.163 1.00 88.31 96 VAL A N 1
ATOM 771 C CA . VAL A 1 96 ? 5.385 3.749 -6.994 1.00 88.31 96 VAL A CA 1
ATOM 772 C C . VAL A 1 96 ? 5.678 4.698 -8.135 1.00 88.31 96 VAL A C 1
ATOM 774 O O . VAL A 1 96 ? 4.766 5.300 -8.699 1.00 88.31 96 VAL A O 1
ATOM 777 N N . TYR A 1 97 ? 6.957 4.822 -8.458 1.00 90.62 97 TYR A N 1
ATOM 778 C CA . TYR A 1 97 ? 7.453 5.549 -9.609 1.00 90.62 97 TYR A CA 1
ATOM 779 C C . TYR A 1 97 ? 8.417 4.676 -10.410 1.00 90.62 97 TYR A C 1
ATOM 781 O O . TYR A 1 97 ? 9.432 4.227 -9.870 1.00 90.62 97 TYR A O 1
ATOM 789 N N . ASP A 1 98 ? 8.122 4.509 -11.698 1.00 87.44 98 ASP A N 1
ATOM 790 C CA . ASP A 1 98 ? 8.924 3.730 -12.639 1.00 87.44 98 ASP A CA 1
ATOM 791 C C . ASP A 1 98 ? 9.616 4.642 -13.661 1.00 87.44 98 ASP A C 1
ATOM 793 O O . ASP A 1 98 ? 8.982 5.233 -14.541 1.00 87.44 98 ASP A O 1
ATOM 797 N N . SER A 1 99 ? 10.949 4.713 -13.596 1.00 86.94 99 SER A N 1
ATOM 798 C CA . SER A 1 99 ? 11.755 5.610 -14.442 1.00 86.94 99 SER A CA 1
ATOM 799 C C . SER A 1 99 ? 11.766 5.238 -15.931 1.00 86.94 99 SER A C 1
ATOM 801 O O . SER A 1 99 ? 12.166 6.047 -16.775 1.00 86.94 99 SER A O 1
ATOM 803 N N . ILE A 1 100 ? 11.323 4.026 -16.286 1.00 84.06 100 ILE A N 1
ATOM 804 C CA . ILE A 1 100 ? 11.282 3.534 -17.673 1.00 84.06 100 ILE A CA 1
ATOM 805 C C . ILE A 1 100 ? 10.378 4.391 -18.569 1.00 84.06 100 ILE A C 1
ATOM 807 O O . ILE A 1 100 ? 10.654 4.567 -19.756 1.00 84.06 100 ILE A O 1
ATOM 811 N N . TYR A 1 101 ? 9.328 4.985 -18.000 1.00 85.56 101 TYR A N 1
ATOM 812 C CA . TYR A 1 101 ? 8.378 5.822 -18.732 1.00 85.56 101 TYR A CA 1
ATOM 813 C C . TYR A 1 101 ? 8.918 7.233 -19.027 1.00 85.56 101 TYR A C 1
ATOM 815 O O . TYR A 1 101 ? 8.468 7.871 -19.984 1.00 85.56 101 TYR A O 1
ATOM 823 N N . ASP A 1 102 ? 9.924 7.693 -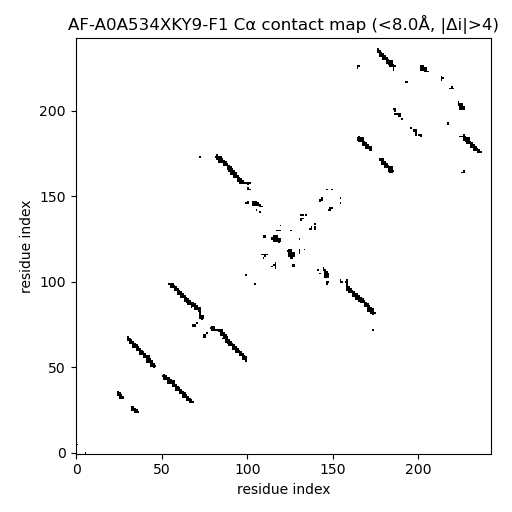18.276 1.00 86.00 102 ASP A N 1
ATOM 824 C CA . ASP A 1 102 ? 10.625 8.956 -18.539 1.00 86.00 102 ASP A CA 1
ATOM 825 C C . ASP A 1 102 ? 11.851 8.749 -19.432 1.00 86.00 102 ASP A C 1
ATOM 827 O O . ASP A 1 102 ? 12.043 9.473 -20.409 1.00 86.00 102 ASP A O 1
ATOM 831 N N . THR A 1 103 ? 12.661 7.731 -19.134 1.00 82.00 103 THR A N 1
ATOM 832 C CA . THR A 1 103 ? 13.860 7.408 -19.924 1.00 82.00 103 THR A CA 1
ATOM 833 C C . THR A 1 103 ? 13.501 6.866 -21.308 1.00 82.00 103 THR A C 1
ATOM 835 O O . THR A 1 103 ? 14.238 7.092 -22.266 1.00 82.00 103 THR A O 1
ATOM 838 N N . THR A 1 104 ? 12.343 6.209 -21.446 1.00 79.62 104 THR A N 1
ATOM 839 C CA . THR A 1 104 ? 11.842 5.586 -22.685 1.00 79.62 104 THR A CA 1
ATOM 840 C C . THR A 1 104 ? 12.923 4.911 -23.506 1.00 79.62 104 THR A C 1
ATOM 842 O O . THR A 1 104 ? 13.132 5.257 -24.676 1.00 79.62 104 THR A O 1
ATOM 845 N N . PRO A 1 105 ? 13.649 3.966 -22.903 1.00 72.19 105 PRO A N 1
ATOM 846 C CA . PRO A 1 105 ? 14.683 3.285 -23.638 1.00 72.19 105 PRO A CA 1
ATOM 847 C C . PRO A 1 105 ? 14.062 2.607 -24.868 1.00 72.19 105 PRO A C 1
ATOM 849 O O . PRO A 1 105 ? 12.947 2.079 -24.824 1.00 72.19 105 PRO A O 1
ATOM 852 N N . GLY A 1 106 ? 14.761 2.681 -26.002 1.00 64.19 106 GLY A N 1
ATOM 853 C CA . GLY A 1 106 ? 14.283 2.222 -27.312 1.00 64.19 106 GLY A CA 1
ATOM 854 C C . GLY A 1 106 ? 14.237 0.700 -27.462 1.00 64.19 106 GLY A C 1
ATOM 855 O O . GLY A 1 106 ? 14.520 0.184 -28.544 1.00 64.19 106 GLY A O 1
ATOM 856 N N . PHE A 1 107 ? 13.940 -0.020 -26.383 1.00 65.62 107 PHE A N 1
ATOM 857 C CA . PHE A 1 107 ? 13.930 -1.470 -26.349 1.00 65.62 107 PHE A CA 1
ATOM 858 C C . PHE A 1 107 ? 12.728 -1.990 -27.124 1.00 65.62 107 PHE A C 1
ATOM 860 O O . PHE A 1 107 ? 11.576 -1.800 -26.741 1.00 65.62 107 PHE A O 1
ATOM 867 N N . ILE A 1 108 ? 13.022 -2.656 -28.232 1.00 61.72 108 ILE A N 1
ATOM 868 C CA . ILE A 1 108 ? 12.079 -3.532 -28.911 1.00 61.72 108 ILE A CA 1
ATOM 869 C C . ILE A 1 108 ? 12.420 -4.921 -28.405 1.00 61.72 108 ILE A C 1
ATOM 871 O O . ILE A 1 108 ? 13.571 -5.341 -28.541 1.00 61.72 108 ILE A O 1
ATOM 875 N N . GLN A 1 109 ? 11.440 -5.631 -27.853 1.00 55.06 109 GLN A N 1
ATOM 876 C CA . GLN A 1 109 ? 11.584 -7.042 -27.513 1.00 55.06 109 GLN A CA 1
ATOM 877 C C . GLN A 1 109 ? 11.718 -7.830 -28.826 1.00 55.06 109 GLN A C 1
ATOM 879 O O . GLN A 1 109 ? 10.745 -8.324 -29.384 1.00 55.06 109 GLN A O 1
ATOM 884 N N . LYS A 1 110 ? 12.925 -7.830 -29.406 1.00 50.31 110 LYS A N 1
ATOM 885 C CA . LYS A 1 110 ? 13.177 -8.397 -30.737 1.00 50.31 110 LYS A CA 1
ATOM 886 C C . LYS A 1 110 ? 12.896 -9.897 -30.738 1.00 50.31 110 LYS A C 1
ATOM 888 O O . LYS A 1 110 ? 12.376 -10.401 -31.731 1.00 50.31 110 LYS A O 1
ATOM 893 N N . GLU A 1 111 ? 13.212 -10.567 -29.631 1.00 47.84 111 GLU A N 1
ATOM 894 C CA . GLU A 1 111 ? 13.177 -12.016 -29.472 1.00 47.84 111 GLU A CA 1
ATOM 895 C C . GLU A 1 111 ? 12.819 -12.361 -28.011 1.00 47.84 111 GLU A C 1
ATOM 897 O O . GLU A 1 111 ? 13.342 -11.760 -27.073 1.00 47.84 111 GLU A O 1
ATOM 902 N N . ASP A 1 112 ? 11.884 -13.296 -27.816 1.00 49.91 112 ASP A N 1
ATOM 903 C CA . ASP A 1 112 ? 11.817 -14.110 -26.590 1.00 49.91 112 ASP A CA 1
ATOM 904 C C . ASP A 1 112 ? 13.075 -15.009 -26.538 1.00 49.91 112 ASP A C 1
ATOM 906 O O . ASP A 1 112 ? 13.790 -15.107 -27.535 1.00 49.91 112 ASP A O 1
ATOM 910 N N . ILE A 1 113 ? 13.327 -15.738 -25.448 1.00 48.06 113 ILE A N 1
ATOM 911 C CA . ILE A 1 113 ? 14.373 -16.779 -25.353 1.00 48.06 113 ILE A CA 1
ATOM 912 C C . ILE A 1 113 ? 14.269 -17.778 -26.536 1.00 48.06 113 ILE A C 1
ATOM 914 O O . ILE A 1 113 ? 15.240 -18.432 -26.908 1.00 48.06 113 ILE A O 1
ATOM 918 N N . HIS A 1 114 ? 13.097 -17.848 -27.181 1.00 45.28 114 HIS A N 1
ATOM 919 C CA . HIS A 1 114 ? 12.795 -18.664 -28.358 1.00 45.28 114 HIS A CA 1
ATOM 920 C C . HIS A 1 114 ? 12.601 -17.890 -29.687 1.00 45.28 114 HIS A C 1
ATOM 922 O O . HIS A 1 114 ? 12.194 -18.489 -30.685 1.00 45.28 114 HIS A O 1
ATOM 928 N N . GLY A 1 115 ? 12.839 -16.574 -29.748 1.00 53.75 115 GLY A N 1
ATOM 929 C CA . GLY A 1 115 ? 12.785 -15.787 -30.996 1.00 53.75 115 GLY A CA 1
ATOM 930 C C . GLY A 1 115 ? 11.388 -15.499 -31.574 1.00 53.75 115 GLY A C 1
ATOM 931 O O . GLY A 1 115 ? 11.274 -14.964 -32.678 1.00 53.75 115 GLY A O 1
ATOM 932 N N . ARG A 1 116 ? 10.304 -15.843 -30.863 1.00 65.69 116 ARG A N 1
ATOM 933 C CA . ARG A 1 116 ? 8.904 -15.690 -31.315 1.00 65.69 116 ARG A CA 1
ATOM 934 C C . ARG A 1 116 ? 8.031 -15.152 -30.181 1.00 65.69 116 ARG A C 1
ATOM 936 O O . ARG A 1 116 ? 7.473 -15.923 -29.415 1.00 65.69 116 ARG A O 1
ATOM 943 N N . ALA A 1 117 ? 7.940 -13.829 -30.065 1.00 65.56 117 ALA A N 1
ATOM 944 C CA . ALA A 1 117 ? 7.311 -13.165 -28.917 1.00 65.56 117 ALA A CA 1
ATOM 945 C C . ALA A 1 117 ? 5.915 -12.580 -29.201 1.00 65.56 117 ALA A C 1
ATOM 947 O O . ALA A 1 117 ? 5.221 -12.171 -28.273 1.00 65.56 117 ALA A O 1
ATOM 948 N N . TYR A 1 118 ? 5.492 -12.503 -30.467 1.00 70.62 118 TYR A N 1
ATOM 949 C CA . TYR A 1 118 ? 4.298 -11.750 -30.855 1.00 70.62 118 TYR A CA 1
ATOM 950 C C . TYR A 1 118 ? 3.148 -12.664 -31.281 1.00 70.62 118 TYR A C 1
ATOM 952 O O . TYR A 1 118 ? 3.399 -13.652 -31.967 1.00 70.62 118 TYR A O 1
ATOM 960 N N . PRO A 1 119 ? 1.886 -12.349 -30.938 1.00 75.50 119 PRO A N 1
ATOM 961 C CA . PRO A 1 119 ? 0.745 -13.156 -31.347 1.00 75.50 119 PRO A CA 1
ATOM 962 C C . PRO A 1 119 ? 0.577 -13.116 -32.870 1.00 75.50 119 PRO A C 1
ATOM 964 O O . PRO A 1 119 ? 0.442 -12.054 -33.482 1.00 75.50 119 PRO A O 1
ATOM 967 N N . GLY A 1 120 ? 0.597 -14.298 -33.468 1.00 79.19 120 GLY A N 1
ATOM 968 C CA . GLY A 1 120 ? 0.348 -14.566 -34.872 1.00 79.19 120 GLY A CA 1
ATOM 969 C C . GLY A 1 120 ? -1.019 -15.217 -35.103 1.00 79.19 120 GLY A C 1
ATOM 970 O O . GLY A 1 120 ? -1.797 -15.439 -34.169 1.00 79.19 120 GLY A O 1
ATOM 971 N N . PRO A 1 121 ? -1.342 -15.534 -36.364 1.00 78.25 121 PRO A N 1
ATOM 972 C CA . PRO A 1 121 ? -2.592 -16.190 -36.720 1.00 78.25 121 PRO A CA 1
ATOM 973 C C . PRO A 1 121 ? -2.733 -17.538 -36.005 1.00 78.25 121 PRO A C 1
ATOM 975 O O . PRO A 1 121 ? -1.743 -18.240 -35.778 1.00 78.25 121 PRO A O 1
ATOM 978 N N . ASN A 1 122 ? -3.970 -17.913 -35.677 1.00 80.50 122 ASN A N 1
ATOM 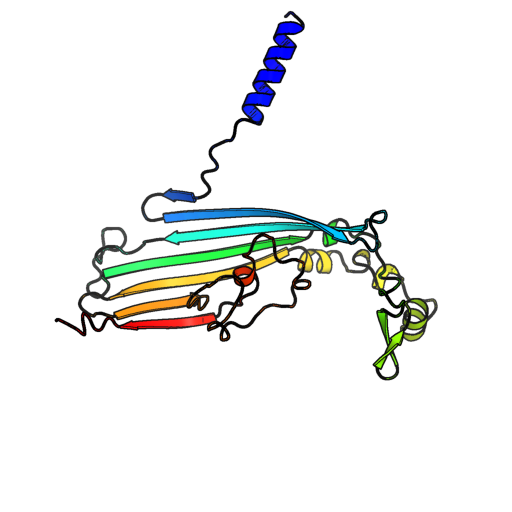979 C CA . ASN A 1 122 ? -4.318 -19.226 -35.120 1.00 80.50 122 ASN A CA 1
ATOM 980 C C . ASN A 1 122 ? -3.605 -19.573 -33.796 1.00 80.50 122 ASN A C 1
ATOM 982 O O . ASN A 1 122 ? -3.339 -20.739 -33.524 1.00 80.50 122 ASN A O 1
ATOM 986 N N . GLY A 1 123 ? -3.272 -18.564 -32.981 1.00 77.12 123 GLY A N 1
ATOM 987 C CA . GLY A 1 123 ? -2.616 -18.759 -31.682 1.00 77.12 123 GLY A CA 1
ATOM 988 C C . GLY A 1 123 ? -1.124 -19.096 -31.764 1.00 77.12 123 GLY A C 1
ATOM 989 O O . GLY A 1 123 ? -0.524 -19.442 -30.751 1.00 77.12 123 GLY A O 1
ATOM 990 N N . SER A 1 124 ? -0.515 -18.999 -32.951 1.00 78.75 124 SER A N 1
ATOM 991 C CA . SER A 1 124 ? 0.938 -19.122 -33.112 1.00 78.75 124 SER A CA 1
ATOM 992 C C . SER A 1 124 ? 1.665 -17.882 -32.588 1.00 78.75 124 SER A C 1
ATOM 994 O O . SER A 1 124 ? 1.086 -16.800 -32.536 1.00 78.75 124 SER A O 1
ATOM 996 N N . PHE A 1 125 ? 2.942 -18.018 -32.225 1.00 77.56 125 PHE A N 1
ATOM 997 C CA . PHE A 1 125 ? 3.811 -16.874 -31.949 1.00 77.56 125 PHE A CA 1
ATOM 998 C C . PHE A 1 125 ? 4.771 -16.644 -33.118 1.00 77.56 125 PHE A C 1
ATOM 1000 O O . PHE A 1 125 ? 5.356 -17.587 -33.656 1.00 77.56 125 PHE A O 1
ATOM 1007 N N . VAL A 1 126 ? 4.935 -15.383 -33.505 1.00 76.31 126 VAL A N 1
ATOM 1008 C CA . VAL A 1 126 ? 5.748 -14.928 -34.636 1.00 76.31 126 VAL A CA 1
ATOM 1009 C C . VAL A 1 126 ? 6.826 -13.947 -34.174 1.00 76.31 126 VAL A C 1
ATOM 1011 O O . VAL A 1 126 ? 6.769 -13.388 -33.074 1.00 76.31 126 VAL A O 1
ATOM 1014 N N . ASN A 1 127 ? 7.845 -13.751 -35.011 1.00 76.00 127 ASN A N 1
ATOM 1015 C CA . ASN A 1 127 ? 8.870 -12.738 -34.770 1.00 76.00 127 ASN A CA 1
ATOM 1016 C C . ASN A 1 127 ? 8.329 -11.323 -35.063 1.00 76.00 127 ASN A C 1
ATOM 1018 O O . ASN A 1 127 ? 7.259 -11.141 -35.652 1.00 76.00 127 ASN A O 1
ATOM 1022 N N . VAL A 1 128 ? 9.104 -10.307 -34.681 1.00 73.69 128 VAL A N 1
ATOM 1023 C CA . VAL A 1 128 ? 8.729 -8.895 -34.844 1.00 73.69 128 VAL A CA 1
ATOM 1024 C C . VAL A 1 128 ? 8.501 -8.475 -36.303 1.00 73.69 128 VAL A C 1
ATOM 1026 O O . VAL A 1 128 ? 7.668 -7.611 -36.574 1.00 73.69 128 VAL A O 1
ATOM 1029 N N . PHE A 1 129 ? 9.218 -9.075 -37.256 1.00 74.31 129 PHE A N 1
ATOM 1030 C CA . PHE A 1 129 ? 9.116 -8.730 -38.676 1.00 74.31 129 PHE A CA 1
ATOM 1031 C C . PHE A 1 129 ? 7.830 -9.272 -39.295 1.00 74.31 129 PHE A C 1
ATOM 1033 O O . PHE A 1 129 ? 7.162 -8.566 -40.051 1.00 74.31 129 PHE A O 1
ATOM 1040 N N . ASP A 1 130 ? 7.453 -10.496 -38.942 1.00 78.81 130 ASP A N 1
ATOM 1041 C CA . ASP A 1 130 ? 6.209 -11.112 -39.394 1.00 78.81 130 ASP A CA 1
ATOM 1042 C C . ASP A 1 130 ? 4.999 -10.476 -38.700 1.00 78.81 130 ASP A C 1
ATOM 1044 O O . ASP A 1 130 ? 3.988 -10.212 -39.349 1.00 78.81 130 ASP A O 1
ATOM 1048 N N . PHE A 1 131 ? 5.128 -10.096 -37.425 1.00 78.94 131 PHE A N 1
ATOM 1049 C CA . PHE A 1 131 ? 4.114 -9.299 -36.733 1.00 78.94 131 PHE A CA 1
ATOM 1050 C C . PHE A 1 131 ? 3.893 -7.926 -37.387 1.00 78.94 131 PHE A C 1
ATOM 1052 O O . PHE A 1 131 ? 2.753 -7.529 -37.631 1.00 78.94 131 PHE A O 1
ATOM 1059 N N . ALA A 1 132 ? 4.971 -7.214 -37.728 1.00 74.88 132 ALA A N 1
ATOM 10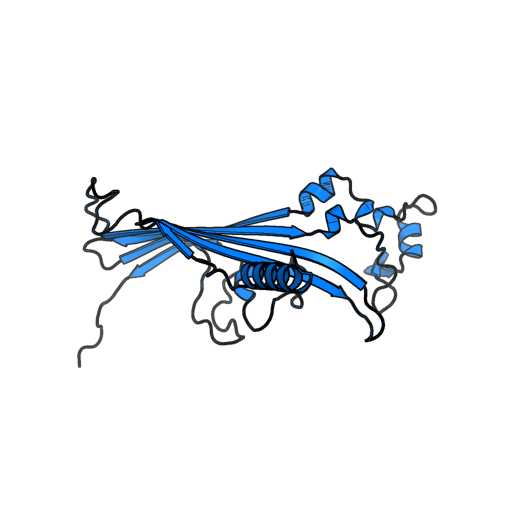60 C CA . ALA A 1 132 ? 4.890 -5.930 -38.424 1.00 74.88 132 ALA A CA 1
ATOM 1061 C C . ALA A 1 132 ? 4.197 -6.061 -39.792 1.00 74.88 132 ALA A C 1
ATOM 1063 O O . ALA A 1 132 ? 3.356 -5.231 -40.148 1.00 74.88 132 ALA A O 1
ATOM 1064 N N . LYS A 1 133 ? 4.478 -7.141 -40.538 1.00 77.25 133 LYS A N 1
ATOM 1065 C CA . LYS A 1 133 ? 3.774 -7.457 -41.792 1.00 77.25 133 LYS A CA 1
ATOM 1066 C C . LYS A 1 133 ? 2.276 -7.666 -41.570 1.00 77.25 133 LYS A C 1
ATOM 1068 O O . LYS A 1 133 ? 1.487 -7.096 -42.316 1.00 77.25 133 LYS A O 1
ATOM 1073 N N . LEU A 1 134 ? 1.886 -8.401 -40.526 1.00 78.94 134 LEU A N 1
ATOM 1074 C CA . LEU A 1 134 ? 0.478 -8.649 -40.184 1.00 78.94 134 LEU A CA 1
ATOM 1075 C C . LEU A 1 134 ? -0.281 -7.381 -39.764 1.00 78.94 134 LEU A C 1
ATOM 1077 O O . LEU A 1 134 ? -1.478 -7.276 -40.014 1.00 78.94 134 LEU A O 1
ATOM 1081 N N . LYS A 1 135 ? 0.390 -6.420 -39.119 1.00 74.25 135 LYS A N 1
ATOM 1082 C CA . LYS A 1 135 ? -0.244 -5.202 -38.585 1.00 74.25 135 LYS A CA 1
ATOM 1083 C C . LYS A 1 135 ? -0.317 -4.020 -39.554 1.00 74.25 135 LYS A C 1
ATOM 1085 O O . LYS A 1 135 ? -0.962 -3.032 -39.215 1.00 74.25 135 LYS A O 1
ATOM 1090 N N . GLY A 1 136 ? 0.300 -4.099 -40.732 1.00 68.81 136 GLY A N 1
ATOM 1091 C CA . GLY A 1 136 ? 0.270 -2.994 -41.700 1.00 68.81 136 GLY A CA 1
ATOM 1092 C C . GLY A 1 136 ? 1.472 -2.898 -42.640 1.00 68.81 136 GLY A C 1
ATOM 1093 O O . GLY A 1 136 ? 1.581 -1.924 -43.384 1.00 68.81 136 GLY A O 1
ATOM 1094 N N . GLY A 1 137 ? 2.384 -3.875 -42.628 1.00 67.62 137 GLY A N 1
ATOM 1095 C CA . GLY A 1 137 ? 3.479 -3.927 -43.594 1.00 67.62 137 GLY A CA 1
ATOM 1096 C C . GLY A 1 137 ? 4.500 -2.793 -43.405 1.00 67.62 137 GLY A C 1
ATOM 1097 O O . GLY A 1 137 ? 4.809 -2.433 -42.269 1.00 67.62 137 GLY A O 1
ATOM 1098 N N . PRO A 1 138 ? 5.048 -2.215 -44.492 1.00 60.88 138 PRO A N 1
ATOM 1099 C CA . PRO A 1 138 ? 6.104 -1.193 -44.441 1.00 60.88 138 PRO A CA 1
ATOM 1100 C C . PRO A 1 138 ? 5.758 0.073 -43.638 1.00 60.88 138 PRO A C 1
ATOM 1102 O O . PRO A 1 138 ? 6.664 0.810 -43.259 1.00 60.88 138 PRO A O 1
ATOM 1105 N N . GLY A 1 139 ? 4.470 0.334 -43.378 1.00 66.44 139 GLY A N 1
ATOM 1106 C CA . GLY A 1 139 ? 3.995 1.467 -42.576 1.00 66.44 139 GLY A CA 1
ATOM 1107 C C . GLY A 1 139 ? 3.971 1.218 -41.063 1.00 66.44 139 GLY A C 1
ATOM 1108 O O . GLY A 1 139 ? 3.634 2.124 -40.303 1.00 66.44 139 GLY A O 1
ATOM 1109 N N . PHE A 1 140 ? 4.310 0.010 -40.601 1.00 74.44 140 PHE A N 1
ATOM 1110 C CA . PHE A 1 140 ? 4.361 -0.302 -39.177 1.00 74.44 140 PHE A CA 1
ATOM 1111 C C . PHE A 1 140 ? 5.544 0.411 -38.506 1.00 74.44 140 PHE A C 1
ATOM 1113 O O . PHE A 1 140 ? 6.708 0.027 -38.656 1.00 74.44 140 PHE A O 1
ATOM 1120 N N . ALA A 1 141 ? 5.244 1.460 -37.741 1.00 73.06 141 ALA A N 1
ATOM 1121 C CA . ALA A 1 141 ? 6.253 2.184 -36.987 1.00 73.06 141 ALA A CA 1
ATOM 1122 C C . ALA A 1 141 ? 6.792 1.301 -35.853 1.00 73.06 141 ALA A C 1
ATOM 1124 O O . ALA A 1 141 ? 6.065 0.938 -34.931 1.00 73.06 141 ALA A O 1
ATOM 1125 N N . ARG A 1 142 ? 8.096 1.000 -35.885 1.00 71.44 142 ARG A N 1
ATOM 1126 C CA . ARG A 1 142 ? 8.792 0.241 -34.828 1.00 71.44 142 ARG A CA 1
ATOM 1127 C C . ARG A 1 142 ? 8.613 0.831 -33.428 1.00 71.44 142 ARG A C 1
ATOM 1129 O O . ARG A 1 142 ? 8.652 0.084 -32.458 1.00 71.44 142 ARG A O 1
ATOM 1136 N N . SER A 1 143 ? 8.395 2.142 -33.333 1.00 72.81 143 SER A N 1
ATOM 1137 C CA . SER A 1 143 ? 8.086 2.822 -32.076 1.00 72.81 143 SER A CA 1
ATOM 1138 C C . SER A 1 143 ? 6.810 2.299 -31.416 1.00 72.81 143 SER A C 1
ATOM 1140 O O . SER A 1 143 ? 6.731 2.302 -30.199 1.00 72.81 143 SER A O 1
ATOM 1142 N N . ALA A 1 144 ? 5.841 1.764 -32.166 1.00 73.19 144 ALA A N 1
ATOM 1143 C CA . ALA A 1 144 ? 4.631 1.163 -31.596 1.00 73.19 144 ALA A CA 1
ATOM 1144 C C . ALA A 1 144 ? 4.909 -0.072 -30.713 1.00 73.19 144 ALA A C 1
ATOM 1146 O O . ALA A 1 144 ? 4.018 -0.534 -30.008 1.00 73.19 144 ALA A O 1
ATOM 1147 N N . LEU A 1 145 ? 6.131 -0.615 -30.758 1.00 74.06 145 LEU A N 1
ATOM 1148 C CA . LEU A 1 145 ? 6.589 -1.737 -29.934 1.00 74.06 145 LEU A CA 1
ATOM 1149 C C . LEU A 1 145 ? 7.483 -1.309 -28.768 1.00 74.06 145 LEU A C 1
ATOM 1151 O O . LEU A 1 145 ? 7.985 -2.167 -28.046 1.00 74.06 145 LEU A O 1
ATOM 1155 N N . THR A 1 146 ? 7.727 -0.011 -28.612 1.00 76.31 146 THR A N 1
ATOM 1156 C CA . THR A 1 146 ? 8.592 0.549 -27.575 1.00 76.31 146 THR A CA 1
ATOM 1157 C C . THR A 1 146 ? 7.795 1.478 -26.676 1.00 76.31 146 THR A C 1
ATOM 1159 O O . THR A 1 146 ? 6.783 2.056 -27.075 1.00 76.31 146 THR A O 1
ATOM 1162 N N . VAL A 1 147 ? 8.293 1.704 -25.459 1.00 79.12 147 VAL A N 1
ATOM 1163 C CA . VAL A 1 147 ? 7.685 2.671 -24.530 1.00 79.12 147 VAL A CA 1
ATOM 1164 C C . VAL A 1 147 ? 7.641 4.073 -25.155 1.00 79.12 147 VAL A C 1
ATOM 1166 O O . VAL A 1 147 ? 6.694 4.818 -24.936 1.00 79.12 147 VAL A O 1
ATOM 1169 N N . SER A 1 148 ? 8.613 4.424 -26.006 1.00 81.50 148 SER A N 1
ATOM 1170 C CA . SER A 1 148 ? 8.639 5.705 -26.726 1.00 81.50 148 SER A CA 1
ATOM 1171 C C . SER A 1 148 ? 7.516 5.896 -27.756 1.00 81.50 148 SER A C 1
ATOM 1173 O O . SER A 1 148 ? 7.264 7.039 -28.138 1.00 81.50 148 SER A O 1
ATOM 1175 N N . GLY A 1 149 ? 6.829 4.833 -28.196 1.00 80.00 149 GLY A N 1
ATOM 1176 C CA . GLY A 1 149 ? 5.634 4.952 -29.040 1.00 80.00 149 GLY A CA 1
ATOM 1177 C C . GLY A 1 149 ? 4.371 5.344 -28.287 1.00 80.00 149 GLY A C 1
ATOM 1178 O O . GLY A 1 149 ? 3.414 5.791 -28.915 1.00 80.00 149 GLY A O 1
ATOM 1179 N N . LEU A 1 150 ? 4.363 5.213 -26.958 1.00 83.00 150 LEU A N 1
ATOM 1180 C CA . LEU A 1 150 ? 3.281 5.724 -26.127 1.00 83.00 150 LEU A CA 1
ATOM 1181 C C . LEU A 1 150 ? 3.318 7.253 -26.112 1.00 83.00 150 LEU A C 1
ATOM 1183 O O . LEU A 1 150 ? 4.388 7.878 -26.017 1.00 83.00 150 LEU A O 1
ATOM 1187 N N . SER A 1 151 ? 2.138 7.874 -26.149 1.00 87.56 151 SER A N 1
ATOM 1188 C CA . SER A 1 151 ? 2.051 9.322 -25.993 1.00 87.56 151 SER A CA 1
ATOM 1189 C C . SER A 1 151 ? 2.624 9.732 -24.630 1.00 87.56 151 SER A C 1
ATOM 1191 O O . SER A 1 151 ? 2.620 8.950 -23.677 1.00 87.56 151 SER A O 1
ATOM 1193 N N . ARG A 1 152 ? 3.130 10.968 -24.503 1.00 87.44 152 ARG A N 1
ATOM 1194 C CA . ARG A 1 152 ? 3.620 11.466 -23.201 1.00 87.44 152 ARG A CA 1
ATOM 1195 C C . ARG A 1 152 ? 2.557 11.335 -22.112 1.00 87.44 152 ARG A C 1
ATOM 1197 O O . ARG A 1 152 ? 2.878 10.921 -21.010 1.00 87.44 152 ARG A O 1
ATOM 1204 N N . ARG A 1 153 ? 1.295 11.601 -22.460 1.00 87.94 153 ARG A N 1
ATOM 1205 C CA . ARG A 1 153 ? 0.154 11.463 -21.553 1.00 87.94 153 ARG A CA 1
ATOM 1206 C C . ARG A 1 153 ? -0.020 10.028 -21.054 1.00 87.94 153 ARG A C 1
ATOM 1208 O O . ARG A 1 153 ? -0.248 9.837 -19.866 1.00 87.94 153 ARG A O 1
ATOM 1215 N N . ASP A 1 154 ? 0.097 9.038 -21.937 1.00 87.00 154 ASP A N 1
ATOM 1216 C CA . ASP A 1 154 ? -0.048 7.629 -21.549 1.00 87.00 154 ASP A CA 1
ATOM 1217 C C . ASP A 1 154 ? 1.112 7.192 -20.652 1.00 87.00 154 ASP A C 1
ATOM 1219 O O . ASP A 1 154 ? 0.904 6.534 -19.637 1.00 87.00 154 ASP A O 1
ATOM 1223 N N . ARG A 1 155 ? 2.335 7.631 -20.973 1.00 87.31 155 ARG A N 1
ATOM 1224 C CA . ARG A 1 155 ? 3.517 7.391 -20.134 1.00 87.31 155 ARG A CA 1
ATOM 1225 C C . ARG A 1 155 ? 3.386 8.037 -18.762 1.00 87.31 155 ARG A C 1
ATOM 1227 O O . ARG A 1 155 ? 3.664 7.385 -17.765 1.00 87.31 155 ARG A O 1
ATOM 1234 N N . ASP A 1 156 ? 2.903 9.273 -18.701 1.00 87.75 156 ASP A N 1
ATOM 1235 C CA . ASP A 1 156 ? 2.633 9.972 -17.445 1.00 87.75 156 ASP A CA 1
ATOM 1236 C C . ASP A 1 156 ? 1.560 9.271 -16.602 1.00 87.75 156 ASP A C 1
ATOM 1238 O O . ASP A 1 156 ? 1.635 9.303 -15.375 1.00 87.75 156 ASP A O 1
ATOM 1242 N N . GLY A 1 157 ? 0.588 8.615 -17.243 1.00 84.56 157 GLY A N 1
ATOM 1243 C CA . GLY A 1 157 ? -0.427 7.810 -16.565 1.00 84.56 157 GLY A CA 1
ATOM 1244 C C . GLY A 1 157 ? 0.092 6.472 -16.033 1.00 84.56 157 GLY A C 1
ATOM 1245 O O . GLY A 1 157 ? -0.424 5.984 -15.035 1.00 84.56 157 GLY A O 1
ATOM 1246 N N . LEU A 1 158 ? 1.106 5.889 -16.676 1.00 84.75 158 LEU A N 1
ATOM 1247 C CA . LEU A 1 158 ? 1.680 4.593 -16.293 1.00 84.75 158 LEU A CA 1
ATOM 1248 C C . LEU A 1 158 ? 2.888 4.710 -15.355 1.00 84.75 158 LEU A C 1
ATOM 1250 O O . LEU A 1 158 ? 3.184 3.765 -14.628 1.00 84.75 158 LEU A O 1
ATOM 1254 N N . LYS A 1 159 ? 3.588 5.853 -15.352 1.00 88.38 159 LYS A N 1
ATOM 1255 C CA . LYS A 1 159 ? 4.813 6.037 -14.557 1.00 88.38 159 LYS A CA 1
ATOM 1256 C C . LYS A 1 159 ? 4.585 6.040 -13.057 1.00 88.38 159 LYS A C 1
ATOM 1258 O O . LYS A 1 159 ? 5.524 5.771 -12.315 1.00 88.38 159 LYS A O 1
ATOM 1263 N N . PHE A 1 160 ? 3.374 6.383 -12.626 1.00 89.62 160 PHE A N 1
ATOM 1264 C CA . PHE A 1 160 ? 3.006 6.429 -11.223 1.00 89.62 160 PHE A CA 1
ATOM 1265 C C . PHE A 1 160 ? 1.876 5.452 -10.926 1.00 89.62 160 PHE A C 1
ATOM 1267 O O . PHE A 1 160 ? 0.811 5.535 -11.531 1.00 89.62 160 PHE A O 1
ATOM 1274 N N . ASP A 1 161 ? 2.069 4.607 -9.917 1.00 85.81 161 ASP A N 1
ATOM 1275 C CA . ASP A 1 161 ? 0.998 3.806 -9.322 1.00 85.81 161 ASP A CA 1
ATOM 1276 C C . ASP A 1 161 ? 0.789 4.256 -7.875 1.00 85.81 161 ASP A C 1
ATOM 1278 O O . ASP A 1 161 ? 1.712 4.253 -7.063 1.00 85.81 161 ASP A O 1
ATOM 1282 N N . ASN A 1 162 ? -0.428 4.690 -7.558 1.00 90.31 162 ASN A N 1
ATOM 1283 C CA . ASN A 1 162 ? -0.781 5.238 -6.255 1.00 90.31 162 ASN A CA 1
ATOM 1284 C C . ASN A 1 162 ? -1.932 4.431 -5.674 1.00 90.31 162 ASN A C 1
ATOM 1286 O O . ASN A 1 162 ? -3.043 4.448 -6.203 1.00 90.31 162 ASN A O 1
ATOM 1290 N N . GLN A 1 163 ? -1.684 3.763 -4.552 1.00 89.19 163 GLN A N 1
ATOM 1291 C CA . GLN A 1 163 ? -2.653 2.859 -3.950 1.00 89.19 163 GLN A CA 1
ATOM 1292 C C . GLN A 1 163 ? -2.889 3.176 -2.480 1.00 89.19 163 GLN A C 1
ATOM 1294 O O . GLN A 1 163 ? -1.975 3.157 -1.651 1.00 89.19 163 GLN A O 1
ATOM 1299 N N . LEU A 1 164 ? -4.164 3.374 -2.138 1.00 92.31 164 LEU A N 1
ATOM 1300 C CA . LEU A 1 164 ? -4.628 3.256 -0.763 1.00 92.31 164 LEU A CA 1
ATOM 1301 C C . LEU A 1 164 ? -4.676 1.768 -0.407 1.00 92.31 164 LEU A C 1
ATOM 1303 O O . LEU A 1 164 ? -5.605 1.040 -0.778 1.00 92.31 164 LEU A O 1
ATOM 1307 N N . ARG A 1 165 ? -3.626 1.316 0.271 1.00 90.31 165 ARG A N 1
ATOM 1308 C CA . ARG A 1 165 ? -3.448 -0.080 0.654 1.00 90.31 165 ARG A CA 1
ATOM 1309 C C . ARG A 1 165 ? -4.428 -0.412 1.768 1.00 90.31 165 ARG A C 1
ATOM 1311 O O . ARG A 1 165 ? -5.342 -1.193 1.561 1.00 90.31 165 ARG A O 1
ATOM 1318 N N . GLU A 1 166 ? -4.310 0.232 2.916 1.00 93.25 166 GLU A N 1
ATOM 1319 C CA . GLU A 1 166 ? -5.162 -0.063 4.070 1.00 93.25 166 GLU A CA 1
ATOM 1320 C C . GLU A 1 166 ? -5.768 1.234 4.600 1.00 93.25 166 GLU A C 1
ATOM 1322 O O . GLU A 1 166 ? -5.135 2.286 4.573 1.00 93.25 166 GLU A O 1
ATOM 1327 N N . ALA A 1 167 ? -7.026 1.176 5.012 1.00 96.81 167 ALA A N 1
ATOM 1328 C CA . ALA A 1 167 ? -7.770 2.296 5.566 1.00 96.81 167 ALA A CA 1
ATOM 1329 C C . ALA A 1 167 ? -8.886 1.727 6.435 1.00 96.81 167 ALA A C 1
ATOM 1331 O O . ALA A 1 167 ? -9.959 1.386 5.930 1.00 96.81 167 ALA A O 1
ATOM 1332 N N . TYR A 1 168 ? -8.618 1.558 7.724 1.00 96.25 168 TYR A N 1
ATOM 1333 C CA . TYR A 1 168 ? -9.571 0.946 8.641 1.00 96.25 168 TYR A CA 1
ATOM 1334 C C . TYR A 1 168 ? -9.546 1.599 10.016 1.00 96.25 168 TYR A C 1
ATOM 1336 O O . TYR A 1 168 ? -8.547 2.185 10.433 1.00 96.25 168 TYR A O 1
ATOM 1344 N N . ALA A 1 169 ? -10.661 1.462 10.726 1.00 96.50 169 ALA A N 1
ATOM 1345 C CA . ALA A 1 169 ? -10.769 1.803 12.131 1.00 96.50 169 ALA A CA 1
ATOM 1346 C C . ALA A 1 169 ? -10.908 0.528 12.962 1.00 96.50 169 ALA A C 1
ATOM 1348 O O . ALA A 1 169 ? -11.760 -0.316 12.676 1.00 96.50 169 ALA A O 1
ATOM 1349 N N . ASP A 1 170 ? -10.085 0.417 13.995 1.00 95.31 170 ASP A N 1
ATOM 1350 C CA . ASP A 1 170 ? -10.292 -0.501 15.106 1.00 95.31 170 ASP A CA 1
ATOM 1351 C C . ASP A 1 170 ? -11.140 0.190 16.166 1.00 95.31 170 ASP A C 1
ATOM 1353 O O . ASP A 1 170 ? -10.883 1.341 16.522 1.00 95.31 170 ASP A O 1
ATOM 1357 N N . ILE A 1 171 ? -12.169 -0.495 16.650 1.00 95.31 171 ILE A N 1
ATOM 1358 C CA . ILE A 1 171 ? -13.124 0.011 17.630 1.00 95.31 171 ILE A CA 1
ATOM 1359 C C . ILE A 1 171 ? -13.320 -1.070 18.684 1.00 95.31 171 ILE A C 1
ATOM 1361 O O . ILE A 1 171 ? -13.759 -2.179 18.380 1.00 95.31 171 ILE A O 1
ATOM 1365 N N . LYS A 1 172 ? -13.029 -0.736 19.936 1.00 94.88 172 LYS A N 1
ATOM 1366 C CA . LYS A 1 172 ? -13.309 -1.594 21.082 1.00 94.88 172 LYS A CA 1
ATOM 1367 C C . LYS A 1 172 ? -14.527 -1.054 21.813 1.00 94.88 172 LYS A C 1
ATOM 1369 O O . LYS A 1 172 ? -14.520 0.099 22.245 1.00 94.88 172 LYS A O 1
ATOM 1374 N N . LEU A 1 173 ? -15.576 -1.862 21.935 1.00 93.38 173 LEU A N 1
ATOM 1375 C CA . LEU A 1 173 ? -16.788 -1.441 22.631 1.00 93.38 173 LEU A CA 1
ATOM 1376 C C . LEU A 1 173 ? -16.588 -1.474 24.148 1.00 93.38 173 LEU A C 1
ATOM 1378 O O . LEU A 1 173 ? -15.870 -2.317 24.687 1.00 93.38 173 LEU A O 1
ATOM 1382 N N . ARG A 1 174 ? -17.235 -0.540 24.844 1.00 90.62 174 ARG A N 1
ATOM 1383 C CA . ARG A 1 174 ? -17.262 -0.510 26.307 1.00 90.62 174 ARG A CA 1
ATOM 1384 C C . ARG A 1 174 ? -18.310 -1.502 26.811 1.00 90.62 174 ARG A C 1
ATOM 1386 O O . ARG A 1 174 ? -19.406 -1.564 26.263 1.00 90.62 174 ARG A O 1
ATOM 1393 N N . ASN A 1 175 ? -17.993 -2.239 27.877 1.00 88.94 175 ASN A N 1
ATOM 1394 C CA . ASN A 1 175 ? -18.898 -3.172 28.573 1.00 88.94 175 ASN A CA 1
ATOM 1395 C C . ASN A 1 175 ? -19.421 -4.352 27.734 1.00 88.94 175 ASN A C 1
ATOM 1397 O O . ASN A 1 175 ? -20.226 -5.139 28.223 1.00 88.94 175 ASN A O 1
ATOM 1401 N N . ILE A 1 176 ? -18.965 -4.495 26.492 1.00 90.75 176 ILE A N 1
ATOM 1402 C CA . ILE A 1 176 ? -19.273 -5.623 25.618 1.00 90.75 176 ILE A CA 1
ATOM 1403 C C . ILE A 1 176 ? -17.924 -6.202 25.191 1.00 90.75 176 ILE A C 1
ATOM 1405 O O . ILE A 1 176 ? -17.081 -5.435 24.722 1.00 90.75 176 ILE A O 1
ATOM 1409 N N . PRO A 1 177 ? -17.694 -7.520 25.315 1.00 92.00 177 PRO A N 1
ATOM 1410 C CA . PRO A 1 177 ? -16.445 -8.156 24.905 1.00 92.00 177 PRO A CA 1
ATOM 1411 C C . PRO A 1 177 ? -16.373 -8.297 23.374 1.00 92.00 177 PRO A C 1
ATOM 1413 O O . PRO A 1 177 ? -16.165 -9.378 22.840 1.00 92.00 177 PRO A O 1
ATOM 1416 N N . LEU A 1 178 ? -16.593 -7.201 22.645 1.00 93.19 178 LEU A N 1
ATOM 1417 C CA . LEU A 1 178 ? -16.621 -7.149 21.190 1.00 93.19 178 LEU A CA 1
ATOM 1418 C C . LEU A 1 178 ? -15.676 -6.056 20.687 1.00 93.19 178 LEU A C 1
ATOM 1420 O O . LEU A 1 178 ? -15.818 -4.876 21.016 1.00 93.19 178 LEU A O 1
ATOM 1424 N N . SER A 1 179 ? -14.739 -6.461 19.837 1.00 94.00 179 SER A N 1
ATOM 1425 C CA . SER A 1 179 ? -13.901 -5.566 19.043 1.00 94.00 179 SER A CA 1
ATOM 1426 C C . SER A 1 179 ? -14.305 -5.650 17.578 1.00 94.00 179 SER A C 1
ATOM 1428 O O . SER A 1 179 ? -14.517 -6.738 17.038 1.00 94.00 179 SER A O 1
ATOM 1430 N N . VAL A 1 180 ? -14.406 -4.498 16.927 1.00 95.12 180 VAL A N 1
ATOM 1431 C CA . VAL A 1 180 ? -14.806 -4.372 15.527 1.00 95.12 180 VAL A CA 1
ATOM 1432 C C . VAL A 1 180 ? -13.700 -3.666 14.759 1.00 95.12 180 VAL A C 1
ATOM 1434 O O . VAL A 1 180 ? -13.269 -2.586 15.151 1.00 95.12 180 VAL A O 1
ATOM 1437 N N . ARG A 1 181 ? -13.272 -4.247 13.639 1.00 94.75 181 ARG A N 1
ATOM 1438 C CA . ARG A 1 181 ? -12.429 -3.574 12.648 1.00 94.75 181 ARG A CA 1
ATOM 1439 C C . ARG A 1 181 ? -13.224 -3.364 11.376 1.00 94.75 181 ARG A C 1
ATOM 1441 O O . ARG A 1 181 ? -13.671 -4.335 10.765 1.00 94.75 181 ARG A O 1
ATOM 1448 N N . ALA A 1 182 ? -13.362 -2.114 10.962 1.00 95.94 182 ALA A N 1
ATOM 1449 C CA . ALA A 1 182 ? -14.135 -1.738 9.788 1.00 95.94 182 ALA A CA 1
ATOM 1450 C C . ALA A 1 182 ? -13.276 -0.954 8.800 1.00 95.94 182 ALA A C 1
ATOM 1452 O O . ALA A 1 182 ? -12.657 0.043 9.168 1.00 95.94 182 ALA A O 1
ATOM 1453 N N . GLY A 1 183 ? -13.263 -1.389 7.541 1.00 95.75 183 GLY A N 1
ATOM 1454 C CA . GLY A 1 183 ? -12.613 -0.658 6.456 1.00 95.75 183 GLY A CA 1
ATOM 1455 C C . GLY A 1 183 ? -11.840 -1.552 5.499 1.00 95.75 183 GLY A C 1
ATOM 1456 O O . GLY A 1 183 ? -12.043 -2.769 5.446 1.00 95.75 183 GLY A O 1
ATOM 1457 N N . ARG A 1 184 ? -10.959 -0.922 4.725 1.00 94.19 184 ARG A N 1
ATOM 1458 C CA . ARG A 1 184 ? -10.067 -1.575 3.772 1.00 94.19 184 ARG A CA 1
ATOM 1459 C C . ARG A 1 184 ? -8.883 -2.183 4.514 1.00 94.19 184 ARG A C 1
ATOM 1461 O O . ARG A 1 184 ? -8.041 -1.455 5.028 1.00 94.19 184 ARG A O 1
ATOM 1468 N N . GLN A 1 185 ? -8.817 -3.504 4.568 1.00 90.50 185 GLN A N 1
ATOM 1469 C CA . GLN A 1 185 ? -7.829 -4.241 5.356 1.00 90.50 185 GLN A CA 1
ATOM 1470 C C . GLN A 1 185 ? -7.425 -5.542 4.659 1.00 90.50 185 GLN A C 1
ATOM 1472 O O . GLN A 1 185 ? -8.128 -6.043 3.777 1.00 90.50 185 GLN A O 1
ATOM 1477 N N . GLN A 1 186 ? -6.290 -6.090 5.076 1.00 84.56 186 GLN A N 1
ATOM 1478 C CA . GLN A 1 186 ? -5.801 -7.393 4.644 1.00 84.56 186 GLN A CA 1
ATOM 1479 C C . GLN A 1 186 ? -6.078 -8.444 5.724 1.00 84.56 186 GLN A C 1
ATOM 1481 O O . GLN A 1 186 ? -5.976 -8.165 6.920 1.00 84.56 186 GLN A O 1
ATOM 1486 N N . ILE A 1 187 ? -6.419 -9.663 5.312 1.00 78.06 187 ILE A N 1
ATOM 1487 C CA . ILE A 1 187 ? -6.600 -10.785 6.237 1.00 78.06 187 ILE A CA 1
ATOM 1488 C C . ILE A 1 187 ? -5.232 -11.430 6.468 1.00 78.06 187 ILE A C 1
ATOM 1490 O O . ILE A 1 187 ? -4.686 -12.013 5.548 1.00 78.06 187 ILE A O 1
ATOM 1494 N N . VAL A 1 188 ? -4.652 -11.337 7.665 1.00 69.88 188 VAL A N 1
ATOM 1495 C CA . VAL A 1 188 ? -3.374 -12.011 7.973 1.00 69.88 188 VAL A CA 1
ATOM 1496 C C . VAL A 1 188 ? -3.580 -12.950 9.148 1.00 69.88 188 VAL A C 1
ATOM 1498 O O . VAL A 1 188 ? -3.874 -12.509 10.258 1.00 69.88 188 VAL A O 1
ATOM 1501 N N . TRP A 1 189 ? -3.532 -14.252 8.875 1.00 64.31 189 TRP A N 1
ATOM 1502 C CA . TRP A 1 189 ? -3.722 -15.320 9.855 1.00 64.31 189 TRP A CA 1
ATOM 1503 C C . TRP A 1 189 ? -2.499 -16.231 9.771 1.00 64.31 189 TRP A C 1
ATOM 1505 O O . TRP A 1 189 ? -2.349 -16.926 8.771 1.00 64.31 189 TRP A O 1
ATOM 1515 N N . GLY A 1 190 ? -1.633 -16.196 10.791 1.00 52.06 190 GLY A N 1
ATOM 1516 C CA . GLY A 1 190 ? -0.440 -17.044 10.878 1.00 52.06 190 GLY A CA 1
ATOM 1517 C C . GLY A 1 190 ? 0.512 -16.881 9.689 1.00 52.06 190 GLY A C 1
ATOM 1518 O O . GLY A 1 190 ? 0.451 -17.643 8.730 1.00 52.06 190 GLY A O 1
ATOM 1519 N N . GLU A 1 191 ? 1.416 -15.905 9.750 1.00 45.81 191 GLU A N 1
ATOM 1520 C CA . GLU A 1 191 ? 2.534 -15.839 8.808 1.00 45.81 191 GLU A CA 1
ATOM 1521 C C . GLU A 1 191 ? 3.641 -16.757 9.335 1.00 45.81 191 GLU A C 1
ATOM 1523 O O . GLU A 1 191 ? 4.323 -16.442 10.307 1.00 45.81 191 GLU A O 1
ATOM 1528 N N . THR A 1 192 ? 3.747 -17.958 8.768 1.00 39.34 192 THR A N 1
ATOM 1529 C CA . THR A 1 192 ? 4.911 -18.830 8.959 1.00 39.34 192 THR A CA 1
ATOM 1530 C C . THR A 1 192 ? 5.679 -18.868 7.646 1.00 39.34 192 THR A C 1
ATOM 1532 O O . THR A 1 192 ? 5.075 -18.946 6.576 1.00 39.34 192 THR A O 1
ATOM 1535 N N . ASP A 1 193 ? 6.996 -18.744 7.770 1.00 43.88 193 ASP A N 1
ATOM 1536 C CA . ASP A 1 193 ? 8.003 -18.618 6.717 1.00 43.88 193 ASP A CA 1
ATOM 1537 C C . ASP A 1 193 ? 7.605 -19.287 5.382 1.00 43.88 193 ASP A C 1
ATOM 1539 O O . ASP A 1 193 ? 7.353 -20.491 5.313 1.00 43.88 193 ASP A O 1
ATOM 1543 N N . ASN A 1 194 ? 7.525 -18.483 4.317 1.00 47.44 194 ASN A N 1
ATOM 1544 C CA . ASN A 1 194 ? 7.317 -18.888 2.919 1.00 47.44 194 ASN A CA 1
ATOM 1545 C C . ASN A 1 194 ? 6.018 -19.624 2.508 1.00 47.44 194 ASN A C 1
ATOM 1547 O O . ASN A 1 194 ? 5.870 -19.928 1.321 1.00 47.44 194 ASN A O 1
ATOM 1551 N N . PHE A 1 195 ? 5.041 -19.858 3.394 1.00 51.00 195 PHE A N 1
ATOM 1552 C CA . PHE A 1 195 ? 3.785 -20.530 3.018 1.00 51.00 195 PHE A CA 1
ATOM 1553 C C . PHE A 1 195 ? 2.529 -19.732 3.390 1.00 51.00 195 PHE A C 1
ATOM 1555 O O . PHE A 1 195 ? 2.229 -19.492 4.557 1.00 51.00 195 PHE A O 1
ATOM 1562 N N . ARG A 1 196 ? 1.689 -19.426 2.387 1.00 57.56 196 ARG A N 1
ATOM 1563 C CA . ARG A 1 196 ? 0.292 -18.990 2.593 1.00 57.56 196 ARG A CA 1
ATOM 1564 C C . ARG A 1 196 ? -0.580 -20.196 2.961 1.00 57.56 196 ARG A C 1
ATOM 1566 O O . ARG A 1 196 ? -1.475 -20.568 2.205 1.00 57.56 196 ARG A O 1
ATOM 1573 N N . MET A 1 197 ? -0.288 -20.850 4.087 1.00 51.25 197 MET A N 1
ATOM 1574 C CA . MET A 1 197 ? -0.928 -22.126 4.432 1.00 51.25 197 MET A CA 1
ATOM 1575 C C . MET A 1 197 ? -2.428 -21.961 4.739 1.00 51.25 197 MET A C 1
ATOM 1577 O O . MET A 1 197 ? -3.221 -22.834 4.399 1.00 51.25 197 MET A O 1
ATOM 1581 N N . LEU A 1 198 ? -2.830 -20.814 5.304 1.00 54.44 198 LEU A N 1
ATOM 1582 C CA . LEU A 1 198 ? -4.228 -20.510 5.650 1.00 54.44 198 LEU A CA 1
ATOM 1583 C C . LEU A 1 198 ? -4.766 -19.207 5.037 1.00 54.44 198 LEU A C 1
ATOM 1585 O O . LEU A 1 198 ? -5.977 -19.038 4.923 1.00 54.44 198 LEU A O 1
ATOM 1589 N N . ASP A 1 199 ? -3.900 -18.316 4.554 1.00 54.44 199 ASP A N 1
ATOM 1590 C CA . ASP A 1 199 ? -4.309 -17.054 3.934 1.00 54.44 199 ASP A CA 1
ATOM 1591 C C . ASP A 1 199 ? -4.562 -17.203 2.422 1.00 54.44 199 ASP A C 1
ATOM 1593 O O . ASP A 1 199 ? -4.000 -16.465 1.622 1.00 54.44 199 ASP A O 1
ATOM 1597 N N . ARG A 1 200 ? -5.378 -18.174 1.983 1.00 59.56 200 ARG A N 1
ATOM 1598 C CA . ARG A 1 200 ? -5.770 -18.301 0.556 1.00 59.56 200 ARG A C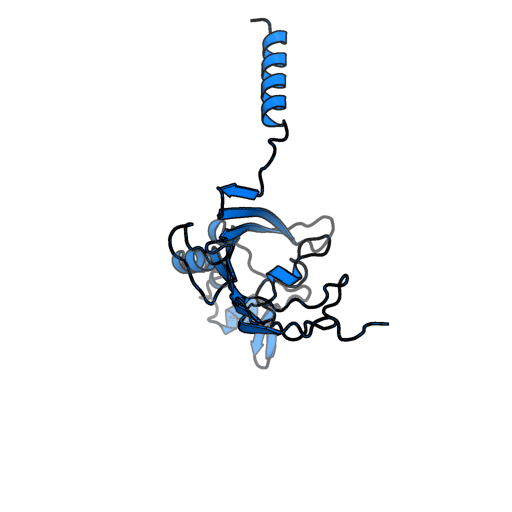A 1
ATOM 1599 C C . ARG A 1 200 ? -6.851 -17.289 0.145 1.00 59.56 200 ARG A C 1
ATOM 1601 O O . ARG A 1 200 ? -7.110 -17.122 -1.042 1.00 59.56 200 ARG A O 1
ATOM 1608 N N . ALA A 1 201 ? -7.483 -16.637 1.120 1.00 67.12 201 ALA A N 1
ATOM 1609 C CA . ALA A 1 201 ? -8.623 -15.749 0.911 1.00 67.12 201 ALA A CA 1
ATOM 1610 C C . ALA A 1 201 ? -8.239 -14.403 0.274 1.00 67.12 201 ALA A C 1
ATOM 1612 O O . ALA A 1 201 ? -9.031 -13.840 -0.480 1.00 67.12 201 ALA A O 1
ATOM 1613 N N . ASN A 1 202 ? -7.029 -13.887 0.525 1.00 74.19 202 ASN A N 1
ATOM 1614 C CA . ASN A 1 202 ? -6.577 -12.666 -0.142 1.00 74.19 202 ASN A CA 1
ATOM 1615 C C . ASN A 1 202 ? -6.321 -12.906 -1.637 1.00 74.19 202 ASN A C 1
ATOM 1617 O O . ASN A 1 202 ? -5.472 -13.718 -2.020 1.00 74.19 202 ASN A O 1
ATOM 1621 N N . SER A 1 203 ? -7.019 -12.158 -2.493 1.00 79.25 203 SER A N 1
ATOM 1622 C CA . SER A 1 203 ? -6.699 -12.112 -3.921 1.00 79.25 203 SER A CA 1
ATOM 1623 C C . SER A 1 203 ? -5.329 -11.463 -4.114 1.00 79.25 203 SER A C 1
ATOM 1625 O O . SER A 1 203 ? -4.971 -10.551 -3.368 1.00 79.25 203 SER A O 1
ATOM 1627 N N . LEU A 1 204 ? -4.555 -11.943 -5.085 1.00 78.69 204 LEU A N 1
ATOM 1628 C CA . LEU A 1 204 ? -3.239 -11.392 -5.394 1.00 78.69 204 LEU A CA 1
ATOM 1629 C C . LEU A 1 204 ? -3.305 -10.497 -6.620 1.00 78.69 204 LEU A C 1
ATOM 1631 O O . LEU A 1 204 ? -4.008 -10.796 -7.586 1.00 78.69 204 LEU A O 1
ATOM 1635 N N . ASP A 1 205 ? -2.532 -9.424 -6.577 1.00 75.12 205 ASP A N 1
ATOM 1636 C CA . ASP A 1 205 ? -2.188 -8.657 -7.751 1.00 75.12 205 ASP A CA 1
ATOM 1637 C C . ASP A 1 205 ? -0.924 -9.225 -8.395 1.00 75.12 205 ASP A C 1
ATOM 1639 O O . ASP A 1 205 ? 0.177 -9.045 -7.880 1.00 75.12 205 ASP A O 1
ATOM 1643 N N . LEU A 1 206 ? -1.097 -9.944 -9.504 1.00 70.19 206 LEU A N 1
ATOM 1644 C CA . LEU A 1 206 ? 0.003 -10.498 -10.298 1.00 70.19 206 LEU A CA 1
ATOM 1645 C C . LEU A 1 206 ? 0.253 -9.693 -11.578 1.00 70.19 206 LEU A C 1
ATOM 1647 O O . LEU A 1 206 ? 1.021 -10.134 -12.429 1.00 70.19 206 LEU A O 1
ATOM 1651 N N . THR A 1 207 ? -0.422 -8.550 -11.767 1.00 65.88 207 THR A N 1
ATOM 1652 C CA . THR A 1 207 ? -0.141 -7.691 -12.928 1.00 65.88 207 THR A CA 1
ATOM 1653 C C . THR A 1 207 ? 1.158 -6.916 -12.748 1.00 65.88 207 THR A C 1
ATOM 1655 O O . THR A 1 207 ? 1.715 -6.418 -13.722 1.00 65.88 207 THR A O 1
ATOM 1658 N N . TRP A 1 208 ? 1.654 -6.827 -11.512 1.00 60.03 208 TRP A N 1
ATOM 1659 C CA . TRP A 1 208 ? 3.041 -6.474 -11.251 1.00 60.03 208 TRP A CA 1
ATOM 1660 C C . TRP A 1 208 ? 3.962 -7.560 -11.787 1.00 60.03 208 TRP A C 1
ATOM 1662 O O . TRP A 1 208 ? 3.680 -8.750 -11.650 1.00 60.03 208 TRP A O 1
ATOM 1672 N N . HIS A 1 209 ? 5.031 -7.127 -12.453 1.00 54.34 209 HIS A N 1
ATOM 1673 C CA . HIS A 1 209 ? 5.967 -8.012 -13.126 1.00 54.34 209 HIS A CA 1
ATOM 1674 C C . HIS A 1 209 ? 6.412 -9.144 -12.186 1.00 54.34 209 HIS A C 1
ATOM 1676 O O . HIS A 1 209 ? 6.587 -8.943 -10.989 1.00 54.34 209 HIS A O 1
ATOM 1682 N N . PHE A 1 210 ? 6.473 -10.338 -12.779 1.00 49.03 210 PHE A N 1
ATOM 1683 C CA . PHE A 1 210 ? 6.609 -11.688 -12.223 1.00 49.03 210 PHE A CA 1
ATOM 1684 C C . PHE A 1 210 ? 7.309 -11.813 -10.852 1.00 49.03 210 PHE A C 1
ATOM 1686 O O . PHE A 1 210 ? 8.192 -11.034 -10.526 1.00 49.03 210 PHE A O 1
ATOM 1693 N N . GLN A 1 211 ? 6.999 -12.882 -10.100 1.00 46.59 211 GLN A N 1
ATOM 1694 C CA . GLN A 1 211 ? 7.474 -13.228 -8.733 1.00 46.59 211 GLN A CA 1
ATOM 1695 C C . GLN A 1 211 ? 8.965 -12.958 -8.404 1.00 46.59 211 GLN A C 1
ATOM 1697 O O . GLN A 1 211 ? 9.340 -12.910 -7.238 1.00 46.59 211 GLN A O 1
ATOM 1702 N N . GLN A 1 212 ? 9.808 -12.784 -9.419 1.00 51.41 212 GLN A N 1
ATOM 1703 C CA . GLN A 1 212 ? 11.216 -12.398 -9.361 1.00 51.41 212 GLN A CA 1
ATOM 1704 C C . GLN A 1 212 ? 11.457 -10.950 -8.885 1.00 51.41 212 GLN A C 1
ATOM 1706 O O . GLN A 1 212 ? 12.568 -10.646 -8.462 1.00 51.41 212 GLN A O 1
ATOM 1711 N N . GLU A 1 213 ? 10.452 -10.065 -8.920 1.00 52.34 213 GLU A N 1
ATOM 1712 C CA . GLU A 1 213 ? 10.543 -8.687 -8.394 1.00 52.34 213 GLU A CA 1
ATOM 1713 C C . GLU A 1 213 ? 10.157 -8.570 -6.903 1.00 52.34 213 GLU A C 1
ATOM 1715 O O . GLU A 1 213 ? 10.090 -7.465 -6.367 1.00 52.34 213 GLU A O 1
ATOM 1720 N N . ILE A 1 214 ? 9.929 -9.695 -6.210 1.00 56.41 214 ILE A N 1
ATOM 1721 C CA . ILE A 1 214 ? 9.681 -9.736 -4.761 1.00 56.41 214 ILE A CA 1
ATOM 1722 C C . ILE A 1 214 ? 11.017 -9.535 -4.017 1.00 56.41 214 ILE A C 1
ATOM 1724 O O . ILE A 1 214 ? 11.901 -10.389 -4.132 1.00 56.41 214 ILE A O 1
ATOM 1728 N N . PRO A 1 215 ? 11.205 -8.443 -3.249 1.00 50.88 215 PRO A N 1
ATOM 1729 C CA . PRO A 1 215 ? 12.494 -8.149 -2.632 1.00 50.88 215 PRO A CA 1
ATOM 1730 C C . PRO A 1 215 ? 12.904 -9.210 -1.580 1.00 50.88 215 PRO A C 1
ATOM 1732 O O . PRO A 1 215 ? 12.099 -9.564 -0.709 1.00 50.88 215 PRO A O 1
ATOM 1735 N N . PRO A 1 216 ? 14.164 -9.699 -1.609 1.00 45.22 216 PRO A N 1
ATOM 1736 C CA . PRO A 1 216 ? 14.750 -10.520 -0.543 1.00 45.22 216 PRO A CA 1
ATOM 1737 C C . PRO A 1 216 ? 14.840 -9.760 0.801 1.00 45.22 216 PRO A C 1
ATOM 1739 O O . PRO A 1 216 ? 14.949 -8.533 0.782 1.00 45.22 216 PRO A O 1
ATOM 1742 N N . PRO A 1 217 ? 14.866 -10.439 1.974 1.00 46.97 217 PRO A N 1
ATOM 1743 C CA . PRO A 1 217 ? 15.074 -11.879 2.133 1.00 46.97 217 PRO A CA 1
ATOM 1744 C C . PRO A 1 217 ? 13.830 -12.734 2.455 1.00 46.97 217 PRO A C 1
ATOM 1746 O O . PRO A 1 217 ? 13.997 -13.944 2.525 1.00 46.97 217 PRO A O 1
ATOM 1749 N N . ALA A 1 218 ? 12.609 -12.187 2.600 1.00 45.16 218 ALA A N 1
ATOM 1750 C CA . ALA A 1 218 ? 11.394 -13.023 2.767 1.00 45.16 218 ALA A CA 1
ATOM 1751 C C . ALA A 1 218 ? 10.002 -12.359 2.524 1.00 45.16 218 ALA A C 1
ATOM 1753 O O . ALA A 1 218 ? 8.985 -13.010 2.744 1.00 45.16 218 ALA A O 1
ATOM 1754 N N . TYR A 1 219 ? 9.868 -11.086 2.113 1.00 51.56 219 TYR A N 1
ATOM 1755 C CA . TYR A 1 219 ? 8.777 -10.254 2.681 1.00 51.56 219 TYR A CA 1
ATOM 1756 C C . TYR A 1 219 ? 7.823 -9.506 1.715 1.00 51.56 219 TYR A C 1
ATOM 1758 O O . TYR A 1 219 ? 7.165 -8.561 2.140 1.00 51.56 219 TYR A O 1
ATOM 1766 N N . GLY A 1 220 ? 7.697 -9.870 0.433 1.00 57.12 220 GLY A N 1
ATOM 1767 C CA . GLY A 1 220 ? 6.846 -9.102 -0.510 1.00 57.12 220 GLY A CA 1
ATOM 1768 C C . GLY A 1 220 ? 5.388 -9.555 -0.651 1.00 57.12 220 GLY A C 1
ATOM 1769 O O . GLY A 1 220 ? 4.632 -8.935 -1.398 1.00 57.12 220 GLY A O 1
ATOM 1770 N N . TRP A 1 221 ? 4.953 -10.614 0.044 1.00 64.81 221 TRP A N 1
ATOM 1771 C CA . TRP A 1 221 ? 3.565 -11.099 -0.053 1.00 64.81 221 TRP A CA 1
ATOM 1772 C C . TRP A 1 221 ? 2.548 -10.049 0.378 1.00 64.81 221 TRP A C 1
ATOM 1774 O O . TRP A 1 221 ? 1.486 -9.938 -0.231 1.00 64.81 221 TRP A O 1
ATOM 1784 N N . ASP A 1 222 ? 2.892 -9.241 1.379 1.00 66.56 222 ASP A N 1
ATOM 1785 C CA . ASP A 1 222 ? 2.082 -8.094 1.766 1.00 66.56 222 ASP A CA 1
ATOM 1786 C C . ASP A 1 222 ? 1.833 -7.163 0.586 1.00 66.56 222 ASP A C 1
ATOM 1788 O O . ASP A 1 222 ? 0.693 -6.781 0.352 1.00 66.56 222 ASP A O 1
ATOM 1792 N N . GLU A 1 223 ? 2.846 -6.852 -0.218 1.00 72.38 223 GLU A N 1
ATOM 1793 C CA . GLU A 1 223 ? 2.731 -5.878 -1.304 1.00 72.38 223 GLU A CA 1
ATOM 1794 C C . GLU A 1 223 ? 1.802 -6.328 -2.437 1.00 72.38 223 GLU A C 1
ATOM 1796 O O . GLU A 1 223 ? 1.140 -5.487 -3.055 1.00 72.38 223 GLU A O 1
ATOM 1801 N N . ILE A 1 224 ? 1.704 -7.635 -2.680 1.00 77.56 224 ILE A N 1
ATOM 1802 C CA . ILE A 1 224 ? 0.867 -8.209 -3.745 1.00 77.56 224 ILE A CA 1
ATOM 1803 C C . ILE A 1 224 ? -0.513 -8.658 -3.261 1.00 77.56 224 ILE A C 1
ATOM 1805 O O . ILE A 1 224 ? -1.420 -8.833 -4.074 1.00 77.56 224 ILE A O 1
ATOM 1809 N N . ARG A 1 225 ? -0.732 -8.822 -1.951 1.00 80.50 225 ARG A N 1
ATOM 1810 C CA . ARG A 1 225 ? -2.070 -9.083 -1.402 1.00 80.50 225 ARG A CA 1
ATOM 1811 C C . ARG A 1 225 ? -2.966 -7.870 -1.662 1.00 80.50 225 ARG A C 1
ATOM 1813 O O . ARG A 1 225 ? -2.624 -6.742 -1.306 1.00 80.50 225 ARG A O 1
ATOM 1820 N N . ARG A 1 226 ? -4.129 -8.095 -2.276 1.00 84.94 226 ARG A N 1
ATOM 1821 C CA . ARG A 1 226 ? -5.152 -7.065 -2.483 1.00 84.94 226 ARG A CA 1
ATOM 1822 C C . ARG A 1 226 ? -6.043 -6.985 -1.240 1.00 84.94 226 ARG A C 1
ATOM 1824 O O . ARG A 1 226 ? -6.718 -7.964 -0.926 1.00 84.94 226 ARG A O 1
ATOM 1831 N N . PRO A 1 227 ? -6.074 -5.839 -0.546 1.00 88.50 227 PRO A N 1
ATOM 1832 C CA . PRO A 1 227 ? -6.928 -5.653 0.617 1.00 88.50 227 PRO A CA 1
ATOM 1833 C C . PRO A 1 227 ? -8.394 -5.503 0.204 1.00 88.50 227 PRO A C 1
ATOM 1835 O O . PRO A 1 227 ? -8.706 -5.049 -0.906 1.00 88.50 227 PRO A O 1
ATOM 1838 N N . PHE A 1 228 ? -9.305 -5.829 1.117 1.00 90.19 228 PHE A N 1
ATOM 1839 C CA . PHE A 1 228 ? -10.748 -5.760 0.884 1.00 90.19 228 PHE A CA 1
ATOM 1840 C C . PHE A 1 228 ? -11.432 -4.832 1.873 1.00 90.19 228 PHE A C 1
ATOM 1842 O O . PHE A 1 228 ? -10.977 -4.650 3.001 1.00 90.19 228 PHE A O 1
ATOM 1849 N N . TRP A 1 229 ? -12.559 -4.274 1.445 1.00 93.50 229 TRP A N 1
ATOM 1850 C CA . TRP A 1 229 ? -13.497 -3.613 2.341 1.00 93.50 229 TRP A CA 1
ATOM 1851 C C . TRP A 1 229 ? -14.272 -4.678 3.105 1.00 93.50 229 TRP A C 1
ATOM 1853 O O . TRP A 1 229 ? -15.017 -5.447 2.503 1.00 93.50 229 TRP A O 1
ATOM 1863 N N . MET A 1 230 ? -14.066 -4.751 4.416 1.00 93.06 230 MET A N 1
ATOM 1864 C CA . MET A 1 230 ? -14.723 -5.754 5.249 1.00 93.06 230 MET A CA 1
ATOM 1865 C C . MET A 1 230 ? -14.944 -5.258 6.678 1.00 93.06 230 MET A C 1
ATOM 1867 O O . MET A 1 230 ? -14.300 -4.311 7.144 1.00 93.06 230 MET A O 1
ATOM 1871 N N . LEU A 1 231 ? -15.837 -5.962 7.370 1.00 94.00 231 LEU A N 1
ATOM 1872 C CA . LEU A 1 231 ? -16.026 -5.878 8.811 1.00 94.00 231 LEU A CA 1
ATOM 1873 C C . LEU A 1 231 ? -15.461 -7.148 9.446 1.00 94.00 231 LEU A C 1
ATOM 1875 O O . LEU A 1 231 ? -15.803 -8.256 9.036 1.00 94.00 231 LEU A O 1
ATOM 1879 N N . LYS A 1 232 ? -14.608 -6.985 10.451 1.00 91.56 232 LYS A N 1
ATOM 1880 C CA . LYS A 1 232 ? -14.099 -8.072 11.285 1.00 91.56 232 LYS A CA 1
ATOM 1881 C C . LYS A 1 232 ? -14.623 -7.872 12.696 1.00 91.56 232 LYS A C 1
ATOM 1883 O O . LYS A 1 232 ? -14.451 -6.801 13.269 1.00 91.56 232 LYS A O 1
ATOM 1888 N N . PHE A 1 233 ? -15.209 -8.924 13.249 1.00 93.69 233 PHE A N 1
ATOM 1889 C CA . PHE A 1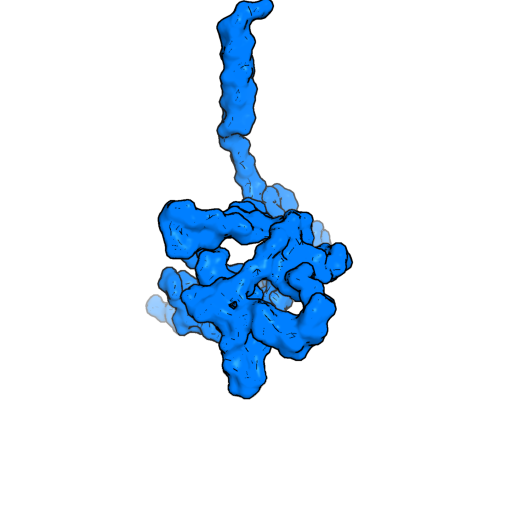 233 ? -15.708 -8.966 14.615 1.00 93.69 233 PHE A CA 1
ATOM 1890 C C . PHE A 1 233 ? -14.856 -9.950 15.415 1.00 93.69 233 PHE A C 1
ATOM 1892 O O . PHE A 1 233 ? -14.590 -11.060 14.958 1.00 93.69 233 PHE A O 1
ATOM 1899 N N . LEU A 1 234 ? -14.404 -9.530 16.589 1.00 90.88 234 LEU A N 1
ATOM 1900 C CA . LEU A 1 234 ? -13.673 -10.345 17.553 1.00 90.88 234 LEU A CA 1
ATOM 1901 C C . LEU A 1 234 ? -14.457 -10.314 18.858 1.00 90.88 234 LEU A C 1
ATOM 1903 O O . LEU A 1 234 ? -14.510 -9.273 19.512 1.00 90.88 234 LEU A O 1
ATOM 1907 N N . TYR A 1 235 ? -15.089 -11.437 19.190 1.00 92.00 235 TYR A N 1
ATOM 1908 C CA . TYR A 1 235 ? -15.822 -11.609 20.436 1.00 92.00 235 TYR A CA 1
ATOM 1909 C C . TYR A 1 235 ? -14.962 -12.400 21.421 1.00 92.00 235 TYR A C 1
ATOM 1911 O O . TYR A 1 235 ? -14.541 -13.515 21.110 1.00 92.00 235 TYR A O 1
ATOM 1919 N N . ASP A 1 236 ? -14.676 -11.807 22.574 1.00 88.44 236 ASP A N 1
ATOM 1920 C CA . ASP A 1 236 ? -13.899 -12.438 23.634 1.00 88.44 236 ASP A CA 1
ATOM 1921 C C . ASP A 1 236 ? -14.834 -13.264 24.529 1.00 88.44 236 ASP A C 1
ATOM 1923 O O . ASP A 1 236 ? -15.751 -12.742 25.163 1.00 88.44 236 ASP A O 1
ATOM 1927 N N . VAL A 1 237 ? -14.622 -14.579 24.533 1.00 86.25 237 VAL A N 1
ATOM 1928 C CA . VAL A 1 237 ? -15.387 -15.549 25.331 1.00 86.25 237 VAL A CA 1
ATOM 1929 C C . VAL A 1 237 ? -14.817 -15.739 26.742 1.00 86.25 237 VAL A C 1
ATOM 1931 O O . VAL A 1 237 ? -15.399 -16.481 27.532 1.00 86.25 237 VAL A O 1
ATOM 1934 N N . GLY A 1 238 ? -13.727 -15.045 27.087 1.00 82.31 238 GLY A N 1
ATOM 1935 C CA . GLY A 1 238 ? -13.036 -15.174 28.366 1.00 82.31 238 GLY A CA 1
ATOM 1936 C C . GLY A 1 238 ? -12.328 -16.520 28.532 1.00 82.31 238 GLY A C 1
ATOM 1937 O O . GLY A 1 238 ? -12.205 -17.309 27.594 1.00 82.31 238 GLY A O 1
ATOM 1938 N N . ASP A 1 239 ? -11.861 -16.795 29.751 1.00 80.88 239 ASP A N 1
ATOM 1939 C CA . ASP A 1 239 ? -11.233 -18.075 30.081 1.00 80.88 239 ASP A CA 1
ATOM 1940 C C . ASP A 1 239 ? -12.285 -19.186 30.116 1.00 80.88 239 ASP A C 1
ATOM 1942 O O . ASP A 1 239 ? -12.989 -19.388 31.108 1.00 80.88 239 ASP A O 1
ATOM 1946 N N . VAL A 1 240 ? -12.378 -19.925 29.012 1.00 74.50 240 VAL A N 1
ATOM 1947 C CA . VAL A 1 240 ? -13.297 -21.064 28.860 1.00 74.50 240 VAL A CA 1
ATOM 1948 C C . VAL A 1 240 ? -12.823 -22.284 29.671 1.00 74.50 240 VAL A C 1
ATOM 1950 O O . VAL A 1 240 ? -13.579 -23.231 29.868 1.00 74.50 240 VAL A O 1
ATOM 1953 N N . TRP A 1 241 ? -11.590 -22.259 30.192 1.00 66.62 241 TRP A N 1
ATOM 1954 C CA . TRP A 1 241 ? -11.033 -23.319 31.029 1.00 66.62 241 TRP A CA 1
ATOM 1955 C C . TRP A 1 241 ? -10.375 -22.739 32.283 1.00 66.62 241 TRP A C 1
ATOM 1957 O O . TRP A 1 241 ? -9.318 -22.116 32.215 1.00 66.62 241 TRP A O 1
ATOM 1967 N N . LYS A 1 242 ? -11.001 -22.964 33.440 1.00 58.78 242 LYS A N 1
ATOM 1968 C CA . LYS A 1 242 ? -10.373 -22.811 34.756 1.00 58.78 242 LYS A CA 1
ATOM 1969 C C . LYS A 1 242 ? -10.147 -24.218 35.304 1.00 58.78 242 LYS A C 1
ATOM 1971 O O . LYS A 1 242 ? -11.122 -24.923 35.550 1.00 58.78 242 LYS A O 1
ATOM 1976 N N . LEU A 1 243 ? -8.882 -24.628 35.399 1.00 53.03 243 LEU A N 1
ATOM 1977 C CA . LEU A 1 243 ? -8.452 -25.820 36.140 1.00 53.03 243 LEU A CA 1
ATOM 1978 C C . LEU A 1 243 ? -8.349 -25.482 37.629 1.00 53.03 243 LEU A C 1
ATOM 1980 O O . LEU A 1 243 ? -7.872 -24.362 37.927 1.00 53.03 243 LEU A O 1
#

Solvent-accessible surface area (backbone atoms only — not comparable to full-atom values): 14049 Å² total; per-residue (Å²): 132,58,71,68,59,53,52,51,51,51,51,50,51,50,50,62,70,66,46,82,68,83,76,69,53,60,47,73,62,86,54,36,34,44,34,52,52,78,48,76,45,78,45,67,50,61,96,48,101,88,45,80,42,81,64,37,45,40,37,39,38,39,42,34,42,39,32,51,59,26,51,86,18,21,38,84,83,72,45,79,41,88,60,37,32,34,32,34,41,40,39,29,38,37,41,35,40,41,46,39,53,75,67,28,59,86,58,59,80,64,50,43,104,78,47,39,71,35,85,38,77,96,82,38,62,27,32,58,68,59,41,32,47,74,74,55,34,95,75,49,59,72,45,76,62,20,63,65,47,48,52,70,68,57,29,64,60,66,25,49,50,78,42,81,54,31,43,32,35,42,39,32,38,40,100,45,60,42,35,39,36,44,34,28,40,71,82,84,57,75,92,51,91,99,46,71,82,73,46,71,80,55,52,69,55,72,86,56,74,60,85,85,71,50,57,83,94,84,69,39,66,71,78,30,44,49,50,43,80,48,78,46,80,48,73,63,82,69,83,86,73,83,132

Sequence (243 aa):
MSEHRAKLAVLGAILLALAPRAARATQKFGPIQLSGNLQTANIVRTPDQNTYEYIMNRNIAHIQLDYDWLQSGKFYNKYDIPFIDSSRLLIKWRGVYDSIYDTTPGFIQKEDIHGRAYPGPNGSFVNVFDFAKLKGGPGFARSALTVSGLSRRDRDGLKFDNQLREAYADIKLRNIPLSVRAGRQQIVWGETDNFRMLDRANSLDLTWHFQQEIPPPAYGWDEIRRPFWMLKFLYDVGDVWKL

Mean predicted aligned error: 13.19 Å

pLDDT: mean 77.82, std 14.59, range [39.34, 96.81]

Radius of gyration: 26.6 Å; Cα contacts (8 Å, |Δi|>4): 387; chains: 1; bounding box: 68×53×81 Å